Protein AF-A0A7C3TZG2-F1 (afdb_monomer_lite)

Sequence (202 aa):
MSDQDREILMDALKFHGHRCWASVAGVRIGLAGLRELGVKRSGGTQLFSIVEIGEDHGGMCFADGIQYATGCTFGKGNIIKKPLGKLASTLIEKASNRSIRISYKPTLQKQIADSAFMRKRGLGIMPDEIPLEEQMELVDLVWNAPESEIMTIGEIFTYSGEWFPEIMGFVPCAICGELTAKAYLRVLGDKHVCIPCSGYER

Radius of gyration: 20.08 Å; chains: 1; bounding box: 47×35×60 Å

Foldseek 3Di:
DDPVLVVLLVVLCVVLLFFALLLLLLLLQLQVFCVVVVHAADPAQQKAKEAAAAPPDPNPSSVSSNCSNRVQDVVRVRYDYRHNNFSKMWMARPVQQWIKIKGWDCLCVVVNCPAPQNVVVVVVDDRNNPDRVSSVVSSCVNNVDDPVRTMDIGDIDGDPDDDDDDQDDWDQAPPPRDTGGPVQWDDDPPTTHGCVVNVHDD

pLDDT: mean 96.72, std 2.79, range [79.38, 98.88]

Secondary structure (DSSP, 8-state):
--HHHHHHHHHHHHHHSS--HHHHHHHHHHHHHHHHHT-PPPSSSSEEEEE---SSSTTTTHHHHHHHHH---TTTT-EEE--S--SEEEEEETTT-EEEEEEE-GGGHHHHHTSHHHHHHHTT--TTTS-HHHHHHHHHHHHHS-HHHHEEEPPPEE-----PPP---EEE-TTT--EEEGGGEEEETTEEEEHHHHT---

Structure (mmCIF, N/CA/C/O backbone):
data_AF-A0A7C3TZG2-F1
#
_entry.id   AF-A0A7C3TZG2-F1
#
loop_
_atom_site.group_PDB
_atom_site.id
_atom_site.type_symbol
_atom_site.label_atom_id
_atom_site.label_alt_id
_atom_site.label_comp_id
_atom_site.label_asym_id
_atom_site.label_entity_id
_atom_site.label_seq_id
_atom_site.pdbx_PDB_ins_code
_atom_site.Cartn_x
_atom_site.Cartn_y
_atom_site.Cartn_z
_atom_site.occupancy
_atom_site.B_iso_or_equiv
_atom_site.auth_seq_id
_atom_site.auth_comp_id
_atom_site.auth_asym_id
_atom_site.auth_atom_id
_atom_site.pdbx_PDB_model_num
ATOM 1 N N . MET A 1 1 ? -10.618 -9.621 15.642 1.00 83.50 1 MET A N 1
ATOM 2 C CA . MET A 1 1 ? -9.224 -9.855 15.216 1.00 83.50 1 MET A CA 1
ATOM 3 C C . MET A 1 1 ? -8.694 -11.010 16.040 1.00 83.50 1 MET A C 1
ATOM 5 O O . MET A 1 1 ? -9.053 -11.101 17.208 1.00 83.50 1 MET A O 1
ATOM 9 N N . SER A 1 2 ? -7.937 -11.900 15.416 1.00 88.06 2 SER A N 1
ATOM 10 C CA . SER A 1 2 ? -7.281 -13.046 16.053 1.00 88.06 2 SER A CA 1
ATOM 11 C C . SER A 1 2 ? -5.882 -12.678 16.568 1.00 88.06 2 SER A C 1
ATOM 13 O O . SER A 1 2 ? -5.353 -11.621 16.216 1.00 88.06 2 SER A O 1
ATOM 15 N N . ASP A 1 3 ? -5.257 -13.562 17.351 1.00 91.06 3 ASP A N 1
ATOM 16 C CA . ASP A 1 3 ? -3.847 -13.409 17.749 1.00 91.06 3 ASP A CA 1
ATOM 17 C C . ASP A 1 3 ? -2.921 -13.369 16.525 1.00 91.06 3 ASP A C 1
ATOM 19 O O . ASP A 1 3 ? -2.016 -12.539 16.452 1.00 91.06 3 ASP A O 1
ATOM 23 N N . GLN A 1 4 ? -3.229 -14.172 15.503 1.00 93.94 4 GLN A N 1
ATOM 24 C CA . GLN A 1 4 ? -2.516 -14.167 14.226 1.00 93.94 4 GLN A CA 1
ATOM 25 C C . GLN A 1 4 ? -2.608 -12.808 13.511 1.00 93.94 4 GLN A C 1
ATOM 27 O O . GLN A 1 4 ? -1.621 -12.332 12.950 1.00 93.94 4 GLN A O 1
ATOM 32 N N . ASP A 1 5 ? -3.767 -12.142 13.548 1.00 96.75 5 ASP A N 1
ATOM 33 C CA . ASP A 1 5 ? -3.902 -10.797 12.974 1.00 96.75 5 ASP A CA 1
ATOM 34 C C . ASP A 1 5 ? -3.009 -9.789 13.715 1.00 96.75 5 ASP A C 1
ATOM 36 O O . ASP A 1 5 ? -2.455 -8.874 13.098 1.00 96.75 5 ASP A O 1
ATOM 40 N N . ARG A 1 6 ? -2.843 -9.952 15.037 1.00 96.81 6 ARG A N 1
ATOM 41 C CA . ARG A 1 6 ? -1.978 -9.075 15.836 1.00 96.81 6 ARG A CA 1
ATOM 42 C C . ARG A 1 6 ? -0.500 -9.316 15.536 1.00 96.81 6 ARG A C 1
ATOM 44 O O . ARG A 1 6 ? 0.249 -8.346 15.479 1.00 96.81 6 ARG A O 1
ATOM 51 N N . GLU A 1 7 ? -0.080 -10.549 15.265 1.00 97.81 7 GLU A N 1
ATOM 52 C CA . GLU A 1 7 ? 1.277 -10.829 14.770 1.00 97.81 7 GLU A CA 1
ATOM 53 C C . GLU A 1 7 ? 1.543 -10.132 13.428 1.00 97.81 7 GLU A C 1
ATOM 55 O O . GLU A 1 7 ? 2.540 -9.422 13.294 1.00 97.81 7 GLU A O 1
ATOM 60 N N . ILE A 1 8 ? 0.602 -10.228 12.476 1.00 98.25 8 ILE A N 1
ATOM 61 C CA . ILE A 1 8 ? 0.691 -9.525 11.183 1.00 98.25 8 ILE A CA 1
ATOM 62 C C . ILE A 1 8 ? 0.848 -8.017 11.393 1.00 98.25 8 ILE A C 1
ATOM 64 O O . ILE A 1 8 ? 1.660 -7.383 10.716 1.00 98.25 8 ILE A O 1
ATOM 68 N N . LEU A 1 9 ? 0.090 -7.430 12.325 1.00 98.50 9 LEU A N 1
ATOM 69 C CA . LEU A 1 9 ? 0.247 -6.022 12.675 1.00 98.50 9 LEU A CA 1
ATOM 70 C C . LEU A 1 9 ? 1.663 -5.731 13.180 1.00 98.50 9 LEU A C 1
ATOM 72 O O . LEU A 1 9 ? 2.300 -4.795 12.696 1.00 98.50 9 LEU A O 1
ATOM 76 N N . MET A 1 10 ? 2.154 -6.493 14.155 1.00 98.31 10 MET A N 1
ATOM 77 C CA . MET A 1 10 ? 3.458 -6.224 14.763 1.00 98.31 10 MET A CA 1
ATOM 78 C C . MET A 1 10 ? 4.597 -6.349 13.750 1.00 98.31 10 MET A C 1
ATOM 80 O O . MET A 1 10 ? 5.505 -5.513 13.751 1.00 98.31 10 MET A O 1
ATOM 84 N N . ASP A 1 11 ? 4.520 -7.313 12.835 1.00 98.50 11 ASP A N 1
ATOM 85 C CA . ASP A 1 11 ? 5.494 -7.437 11.758 1.00 98.50 11 ASP A CA 1
ATOM 86 C C . ASP A 1 11 ? 5.374 -6.314 10.720 1.00 98.50 11 ASP A C 1
ATOM 88 O O . ASP A 1 11 ? 6.397 -5.817 10.242 1.00 98.50 11 ASP A O 1
ATOM 92 N N . ALA A 1 12 ? 4.159 -5.847 10.411 1.00 98.62 12 ALA A N 1
ATOM 93 C CA . ALA A 1 12 ? 3.957 -4.678 9.554 1.00 98.62 12 ALA A CA 1
ATOM 94 C C . ALA A 1 12 ? 4.591 -3.417 10.161 1.00 98.62 12 ALA A C 1
ATOM 96 O O . ALA A 1 12 ? 5.270 -2.663 9.466 1.00 98.62 12 ALA A O 1
ATOM 97 N N . LEU A 1 13 ? 4.421 -3.203 11.469 1.00 98.25 13 LEU A N 1
ATOM 98 C CA . LEU A 1 13 ? 5.026 -2.076 12.186 1.00 98.25 13 LEU A CA 1
ATOM 99 C C . LEU A 1 13 ? 6.552 -2.214 12.298 1.00 98.25 13 LEU A C 1
ATOM 101 O O . LEU A 1 13 ? 7.274 -1.217 12.251 1.00 98.25 13 LEU A O 1
ATOM 105 N N . LYS A 1 14 ? 7.068 -3.444 12.410 1.00 98.19 14 LYS A N 1
ATOM 106 C CA . LYS A 1 14 ? 8.509 -3.719 12.341 1.00 98.19 14 LYS A CA 1
ATOM 107 C C . LYS A 1 14 ? 9.075 -3.401 10.956 1.00 98.19 14 LYS A C 1
ATOM 109 O O . LYS A 1 14 ? 10.106 -2.743 10.885 1.00 98.19 14 LYS A O 1
ATOM 114 N N . PHE A 1 15 ? 8.403 -3.831 9.887 1.00 98.06 15 PHE A N 1
ATOM 115 C CA . PHE A 1 15 ? 8.766 -3.511 8.502 1.00 98.06 15 PHE A CA 1
ATOM 116 C C . PHE A 1 15 ? 8.773 -1.998 8.253 1.00 98.06 15 PHE A C 1
ATOM 118 O O . PHE A 1 15 ? 9.696 -1.481 7.636 1.00 98.06 15 PHE A O 1
ATOM 125 N N . HIS A 1 16 ? 7.767 -1.296 8.773 1.00 97.81 16 HIS A N 1
ATOM 126 C CA . HIS A 1 16 ? 7.605 0.143 8.592 1.00 97.81 16 HIS A CA 1
ATOM 127 C C . HIS A 1 16 ? 8.649 0.990 9.348 1.00 97.81 16 HIS A C 1
ATOM 129 O O . HIS A 1 16 ? 8.948 2.111 8.949 1.00 97.81 16 HIS A O 1
ATOM 135 N N . GLY A 1 17 ? 9.207 0.470 10.447 1.00 97.25 17 GLY A N 1
ATOM 136 C CA . GLY A 1 17 ? 10.277 1.120 11.215 1.00 97.25 17 GLY A CA 1
ATOM 137 C C . GLY A 1 17 ? 9.817 1.893 12.455 1.00 97.25 17 GLY A C 1
ATOM 138 O O . GLY A 1 17 ? 10.626 2.153 13.337 1.00 97.25 17 GLY A O 1
ATOM 139 N N . HIS A 1 18 ? 8.523 2.181 12.602 1.00 96.50 18 HIS A N 1
ATOM 140 C CA . HIS A 1 18 ? 7.943 2.754 13.823 1.00 96.50 18 HIS A CA 1
ATOM 141 C C . HIS A 1 18 ? 6.479 2.322 13.993 1.00 96.50 18 HIS A C 1
ATOM 143 O O . HIS A 1 18 ? 5.894 1.673 13.124 1.00 96.50 18 HIS A O 1
ATOM 149 N N . ARG A 1 19 ? 5.878 2.647 15.139 1.00 97.31 19 ARG A N 1
ATOM 150 C CA . ARG A 1 19 ? 4.498 2.299 15.478 1.00 97.31 19 ARG A CA 1
ATOM 151 C C . ARG A 1 19 ? 3.625 3.535 15.289 1.00 97.31 19 ARG A C 1
ATOM 153 O O . ARG A 1 19 ? 3.741 4.513 16.015 1.00 97.31 19 ARG A O 1
ATOM 160 N N . CYS A 1 20 ? 2.773 3.525 14.269 1.00 95.00 20 CYS A N 1
ATOM 161 C CA . CYS A 1 20 ? 1.841 4.620 14.024 1.00 95.00 20 CYS A CA 1
ATOM 162 C C . CYS A 1 20 ? 0.454 4.108 13.656 1.00 95.00 20 CYS A C 1
ATOM 164 O O . CYS A 1 20 ? 0.272 3.034 13.080 1.00 95.00 20 CYS A O 1
ATOM 166 N N . TRP A 1 21 ? -0.537 4.938 13.955 1.00 97.31 21 TRP A N 1
ATOM 167 C CA . TRP A 1 21 ? -1.948 4.646 13.737 1.00 97.31 21 TRP A CA 1
ATOM 168 C C . TRP A 1 21 ? -2.315 4.432 12.267 1.00 97.31 21 TRP A C 1
ATOM 170 O O . TRP A 1 21 ? -3.188 3.623 11.960 1.00 97.31 21 TRP A O 1
ATOM 180 N N . ALA A 1 22 ? -1.651 5.141 11.350 1.00 97.81 22 ALA A N 1
ATOM 181 C CA . ALA A 1 22 ? -1.955 5.059 9.928 1.00 97.81 22 ALA A CA 1
ATOM 182 C C . ALA A 1 22 ? -1.577 3.680 9.365 1.00 97.81 22 ALA A C 1
ATOM 184 O O . ALA A 1 22 ? -2.388 3.079 8.661 1.00 97.81 22 ALA A O 1
ATOM 185 N N . SER A 1 23 ? -0.418 3.125 9.744 1.00 98.31 23 SER A N 1
ATOM 186 C CA . SER A 1 23 ? -0.041 1.749 9.383 1.00 98.31 23 SER A CA 1
ATOM 187 C C . SER A 1 23 ? -1.018 0.725 9.958 1.00 98.31 23 SER A C 1
ATOM 189 O O . SER A 1 23 ? -1.415 -0.198 9.251 1.00 98.31 23 SER A O 1
ATOM 191 N N . VAL A 1 24 ? -1.478 0.917 11.201 1.00 98.50 24 VAL A N 1
ATOM 192 C CA . VAL A 1 24 ? -2.493 0.050 11.832 1.00 98.50 24 VAL A CA 1
ATOM 193 C C . VAL A 1 24 ? -3.794 0.073 11.031 1.00 98.50 24 VAL A C 1
ATOM 195 O O . VAL A 1 24 ? -4.337 -0.982 10.706 1.00 98.50 24 VAL A O 1
ATOM 198 N N . ALA A 1 25 ? -4.274 1.262 10.653 1.00 98.50 25 ALA A N 1
ATOM 199 C CA . ALA A 1 25 ? -5.455 1.410 9.807 1.00 98.50 25 ALA A CA 1
ATOM 200 C C . ALA A 1 25 ? -5.275 0.699 8.454 1.00 98.50 25 ALA A C 1
ATOM 202 O O . ALA A 1 25 ? -6.191 0.016 7.995 1.00 98.50 25 ALA A O 1
ATOM 203 N N . GLY A 1 26 ? -4.085 0.800 7.853 1.00 98.69 26 GLY A N 1
ATOM 204 C CA . GLY A 1 26 ? -3.726 0.087 6.627 1.00 98.69 26 GLY A CA 1
ATOM 205 C C . GLY A 1 26 ? -3.797 -1.430 6.782 1.00 98.69 26 GLY A C 1
ATOM 206 O O . GLY A 1 26 ? -4.437 -2.097 5.973 1.00 98.69 26 GLY A O 1
ATOM 207 N N . VAL A 1 27 ? -3.210 -1.983 7.850 1.00 98.81 27 VAL A N 1
ATOM 208 C CA . VAL A 1 27 ? -3.269 -3.427 8.138 1.00 98.81 27 VAL A CA 1
ATOM 209 C C . VAL A 1 27 ? -4.713 -3.881 8.309 1.00 98.81 27 VAL A C 1
ATOM 211 O O . VAL A 1 27 ? -5.136 -4.831 7.654 1.00 98.81 27 VAL A O 1
ATOM 214 N N . ARG A 1 28 ? -5.497 -3.178 9.136 1.00 98.62 28 ARG A N 1
ATOM 215 C CA . ARG A 1 28 ? -6.900 -3.531 9.390 1.00 98.62 28 ARG A CA 1
ATOM 216 C C . ARG A 1 28 ? -7.734 -3.527 8.113 1.00 98.62 28 ARG A C 1
ATOM 218 O O . ARG A 1 28 ? -8.485 -4.469 7.879 1.00 98.62 28 ARG A O 1
ATOM 225 N N . ILE A 1 29 ? -7.573 -2.505 7.271 1.00 98.75 29 ILE A N 1
ATOM 226 C CA . ILE A 1 29 ? -8.276 -2.420 5.986 1.00 98.75 29 ILE A CA 1
ATOM 227 C C . ILE A 1 29 ? -7.816 -3.519 5.020 1.00 98.75 29 ILE A C 1
ATOM 229 O O . ILE A 1 29 ? -8.647 -4.114 4.336 1.00 98.75 29 ILE A O 1
ATOM 233 N N . GLY A 1 30 ? -6.519 -3.828 4.980 1.00 98.75 30 GLY A N 1
ATOM 234 C CA . GLY A 1 30 ? -5.987 -4.909 4.154 1.00 98.75 30 GLY A CA 1
ATOM 235 C C . GLY A 1 30 ? -6.543 -6.278 4.551 1.00 98.75 30 GLY A C 1
ATOM 236 O O . GLY A 1 30 ? -7.008 -7.022 3.689 1.00 98.75 30 GLY A O 1
ATOM 237 N N . LEU A 1 31 ? -6.551 -6.586 5.851 1.00 98.75 31 LEU A N 1
ATOM 238 C CA . LEU A 1 31 ? -7.111 -7.829 6.391 1.00 98.75 31 LEU A CA 1
ATOM 239 C C . LEU A 1 31 ? -8.619 -7.937 6.134 1.00 98.75 31 LEU A C 1
ATOM 241 O O . LEU A 1 31 ? -9.085 -8.990 5.700 1.00 98.75 31 LEU A O 1
ATOM 245 N N . ALA A 1 32 ? -9.368 -6.848 6.336 1.00 98.69 32 ALA A N 1
ATOM 246 C CA . ALA A 1 32 ? -10.789 -6.804 6.007 1.00 98.69 32 ALA A CA 1
ATOM 247 C C . ALA A 1 32 ? -11.015 -7.078 4.512 1.00 98.69 32 ALA A C 1
ATOM 249 O O . ALA A 1 32 ? -11.792 -7.958 4.165 1.00 98.69 32 ALA A O 1
ATOM 250 N N . GLY A 1 33 ? -10.268 -6.423 3.618 1.00 98.69 33 GLY A N 1
ATOM 251 C CA . GLY A 1 33 ? -10.394 -6.636 2.172 1.00 98.69 33 GLY A CA 1
ATOM 252 C C . GLY A 1 33 ? -10.145 -8.084 1.740 1.00 98.69 33 GLY A C 1
ATOM 253 O O . GLY A 1 33 ? -10.903 -8.618 0.931 1.00 98.69 33 GLY A O 1
ATOM 254 N N . LEU A 1 34 ? -9.118 -8.736 2.296 1.00 98.75 34 LEU A N 1
ATOM 255 C CA . LEU A 1 34 ? -8.845 -10.156 2.042 1.00 98.75 34 LEU A CA 1
ATOM 256 C C . LEU A 1 34 ? -10.021 -11.040 2.480 1.00 98.75 34 LEU A C 1
ATOM 258 O O . LEU A 1 34 ? -10.471 -11.899 1.719 1.00 98.75 34 LEU A O 1
ATOM 262 N N . ARG A 1 35 ? -10.530 -10.799 3.693 1.00 98.31 35 ARG A N 1
ATOM 263 C CA . ARG A 1 35 ? -11.639 -11.551 4.284 1.00 98.31 35 ARG A CA 1
ATOM 264 C C . ARG A 1 35 ? -12.930 -11.389 3.482 1.00 98.31 35 ARG A C 1
ATOM 266 O O . ARG A 1 35 ? -13.533 -12.397 3.133 1.00 98.31 35 ARG A O 1
ATOM 273 N N . GLU A 1 36 ? -13.321 -10.160 3.151 1.00 98.50 36 GLU A N 1
ATOM 274 C CA . GLU A 1 36 ? -14.564 -9.883 2.416 1.00 98.50 36 GLU A CA 1
ATOM 275 C C . GLU A 1 36 ? -14.537 -10.444 0.984 1.00 98.50 36 GLU A C 1
ATOM 277 O O . GLU A 1 36 ? -15.542 -10.948 0.486 1.00 98.50 36 GLU A O 1
ATOM 282 N N . LEU A 1 37 ? -13.380 -10.419 0.309 1.00 98.25 37 LEU A N 1
ATOM 283 C CA . LEU A 1 37 ? -13.247 -11.045 -1.012 1.00 98.25 37 LEU A CA 1
ATOM 284 C C . LEU A 1 37 ? -13.148 -12.577 -0.948 1.00 98.25 37 LEU A C 1
ATOM 286 O O . LEU A 1 37 ? -13.378 -13.236 -1.970 1.00 98.25 37 LEU A O 1
ATOM 290 N N . GLY A 1 38 ? -12.840 -13.141 0.223 1.00 98.19 38 GLY A N 1
ATOM 291 C CA . GLY A 1 38 ? -12.598 -14.570 0.412 1.00 98.19 38 GLY A CA 1
ATOM 292 C C . GLY A 1 38 ? -11.268 -15.036 -0.188 1.00 98.19 38 GLY A C 1
ATOM 293 O O . GLY A 1 38 ? -11.167 -16.171 -0.650 1.00 98.19 38 GLY A O 1
ATOM 294 N N . VAL A 1 39 ? -10.255 -14.165 -0.217 1.00 98.38 39 VAL A N 1
ATOM 295 C CA . VAL A 1 39 ? -8.942 -14.427 -0.830 1.00 98.38 39 VAL A CA 1
ATOM 296 C C . VAL A 1 39 ? -7.828 -14.421 0.215 1.00 98.38 39 VAL A C 1
ATOM 298 O O . VAL A 1 39 ? -7.951 -13.854 1.298 1.00 98.38 39 VAL A O 1
ATOM 301 N N . LYS A 1 40 ? -6.701 -15.058 -0.108 1.00 97.88 40 LYS A N 1
ATOM 302 C CA . LYS A 1 40 ? -5.513 -15.082 0.758 1.00 97.88 40 LYS A CA 1
ATOM 303 C C . LYS A 1 40 ? -4.541 -13.969 0.383 1.00 97.88 40 LYS A C 1
ATOM 305 O O . LYS A 1 40 ? -4.526 -13.506 -0.756 1.00 97.88 40 LYS A O 1
ATOM 310 N N . ARG A 1 41 ? -3.675 -13.598 1.331 1.00 97.88 41 ARG A N 1
ATOM 311 C CA . ARG A 1 41 ? -2.520 -12.721 1.091 1.00 97.88 41 ARG A CA 1
ATOM 312 C C . ARG A 1 41 ? -1.741 -13.174 -0.154 1.00 97.88 41 ARG A C 1
ATOM 314 O O . ARG A 1 41 ? -1.412 -14.352 -0.290 1.00 97.88 41 ARG A O 1
ATOM 321 N N . SER A 1 42 ? -1.424 -12.235 -1.045 1.00 96.50 42 SER A N 1
ATOM 322 C CA . SER A 1 42 ? -0.808 -12.517 -2.346 1.00 96.50 42 SER A CA 1
ATOM 323 C C . SER A 1 42 ? 0.678 -12.862 -2.218 1.00 96.50 42 SER A C 1
ATOM 325 O O . SER A 1 42 ? 1.486 -12.016 -1.827 1.00 96.50 42 SER A O 1
ATOM 327 N N . GLY A 1 43 ? 1.064 -14.076 -2.622 1.00 95.12 43 GLY A N 1
ATOM 328 C CA . GLY A 1 43 ? 2.472 -14.466 -2.775 1.00 95.12 43 GLY A CA 1
ATOM 329 C C . GLY A 1 43 ? 3.124 -13.824 -4.005 1.00 95.12 43 GLY A C 1
ATOM 330 O O . GLY A 1 43 ? 4.212 -13.265 -3.908 1.00 95.12 43 GLY A O 1
ATOM 331 N N . GLY A 1 44 ? 2.412 -13.805 -5.135 1.00 94.12 44 GLY A N 1
ATOM 332 C CA . GLY A 1 44 ? 2.820 -13.163 -6.387 1.00 94.12 44 GLY A CA 1
ATOM 333 C C . GLY A 1 44 ? 1.999 -11.904 -6.658 1.00 94.12 44 GLY A C 1
ATOM 334 O O . GLY A 1 44 ? 1.797 -11.085 -5.754 1.00 94.12 44 GLY A O 1
ATOM 335 N N . THR A 1 45 ? 1.505 -11.770 -7.888 1.00 95.31 45 THR A N 1
ATOM 336 C CA . THR A 1 45 ? 0.746 -10.610 -8.384 1.00 95.31 45 THR A CA 1
ATOM 337 C C . THR A 1 45 ? -0.754 -10.889 -8.558 1.00 95.31 45 THR A C 1
ATOM 339 O O . THR A 1 45 ? -1.406 -10.171 -9.313 1.00 95.31 45 THR A O 1
ATOM 342 N N . GLN A 1 46 ? -1.303 -11.909 -7.879 1.00 97.12 46 GLN A N 1
ATOM 343 C CA . GLN A 1 46 ? -2.706 -12.346 -8.000 1.00 97.12 46 GLN A CA 1
ATOM 344 C C . GLN A 1 46 ? -3.711 -11.279 -7.553 1.00 97.12 46 GLN A C 1
ATOM 346 O O . GLN A 1 46 ? -4.812 -11.192 -8.094 1.00 97.12 46 GLN A O 1
ATOM 351 N N . LEU A 1 47 ? -3.323 -10.475 -6.564 1.00 98.50 47 LEU A N 1
ATOM 352 C CA . LEU A 1 47 ? -4.094 -9.329 -6.101 1.00 98.50 47 LEU A CA 1
ATOM 353 C C . LEU A 1 47 ? -3.492 -8.031 -6.630 1.00 98.50 47 LEU A C 1
ATOM 355 O O . LEU A 1 47 ? -2.292 -7.971 -6.910 1.00 98.50 47 LEU A O 1
ATOM 359 N N . PHE A 1 48 ? -4.316 -6.997 -6.738 1.00 98.62 48 PHE A N 1
ATOM 360 C CA . PHE A 1 48 ? -3.899 -5.629 -7.016 1.00 98.62 48 PHE A CA 1
ATOM 361 C C . PHE A 1 48 ? -4.553 -4.672 -6.024 1.00 98.62 48 PHE A C 1
ATOM 363 O O . PHE A 1 48 ? -5.719 -4.855 -5.677 1.00 98.62 48 PHE A O 1
ATOM 370 N N . SER A 1 49 ? -3.828 -3.647 -5.580 1.00 98.69 49 SER A N 1
ATOM 371 C CA . SER A 1 49 ? -4.370 -2.648 -4.658 1.00 98.69 49 SER A CA 1
ATOM 372 C C . SER A 1 49 ? -4.237 -1.226 -5.200 1.00 98.69 49 SER A C 1
ATOM 374 O O . SER A 1 49 ? -3.172 -0.819 -5.657 1.00 98.69 49 SER A O 1
ATOM 376 N N . ILE A 1 50 ? -5.321 -0.457 -5.135 1.00 98.75 50 ILE A N 1
ATOM 377 C CA . ILE A 1 50 ? -5.343 0.978 -5.431 1.00 98.75 50 ILE A CA 1
ATOM 378 C C . ILE A 1 50 ? -5.497 1.712 -4.105 1.00 98.75 50 ILE A C 1
ATOM 380 O O . ILE A 1 50 ? -6.578 1.693 -3.516 1.00 98.75 50 ILE A O 1
ATOM 384 N N . VAL A 1 51 ? -4.438 2.370 -3.643 1.00 98.75 51 VAL A N 1
ATOM 385 C CA . VAL A 1 51 ? -4.429 3.097 -2.369 1.00 98.75 51 VAL A CA 1
ATOM 386 C C . VAL A 1 51 ? -4.626 4.586 -2.622 1.00 98.75 51 VAL A C 1
ATOM 388 O O . VAL A 1 51 ? -3.889 5.186 -3.397 1.00 98.75 51 VAL A O 1
ATOM 391 N N . GLU A 1 52 ? -5.611 5.196 -1.965 1.00 98.62 52 GLU A N 1
ATOM 392 C CA . GLU A 1 52 ? -6.077 6.562 -2.252 1.00 98.62 52 GLU A CA 1
ATOM 393 C C . GLU A 1 52 ? -5.333 7.679 -1.488 1.00 98.62 52 GLU A C 1
ATOM 395 O O . GLU A 1 52 ? -5.783 8.832 -1.471 1.00 98.62 52 GLU A O 1
ATOM 400 N N . ILE A 1 53 ? -4.206 7.360 -0.843 1.00 97.88 53 ILE A N 1
ATOM 401 C CA . ILE A 1 53 ? -3.375 8.352 -0.145 1.00 97.88 53 ILE A CA 1
ATOM 402 C C . ILE A 1 53 ? -2.792 9.370 -1.127 1.00 97.88 53 ILE A C 1
ATOM 404 O O . ILE A 1 53 ? -2.607 9.074 -2.305 1.00 97.88 53 ILE A O 1
ATOM 408 N N . GLY A 1 54 ? -2.515 10.572 -0.633 1.00 94.69 54 GLY A N 1
ATOM 409 C CA . GLY A 1 54 ? -1.920 11.668 -1.390 1.00 94.69 54 GLY A CA 1
ATOM 410 C C . GLY A 1 54 ? -0.396 11.702 -1.295 1.00 94.69 54 GLY A C 1
ATOM 411 O O . GLY A 1 54 ? 0.279 10.674 -1.241 1.00 94.69 54 GLY A O 1
ATOM 412 N N . GLU A 1 55 ? 0.125 12.922 -1.281 1.00 94.44 55 GLU A N 1
ATOM 413 C CA . GLU A 1 55 ? 1.543 13.250 -1.142 1.00 94.44 55 GLU A CA 1
ATOM 414 C C . GLU A 1 55 ? 1.716 14.176 0.061 1.00 94.44 55 GLU A C 1
ATOM 416 O O . GLU A 1 55 ? 0.770 14.864 0.449 1.00 94.44 55 GLU A O 1
ATOM 421 N N . ASP A 1 56 ? 2.888 14.123 0.693 1.00 91.19 56 ASP A N 1
ATOM 422 C CA . ASP A 1 56 ? 3.328 15.058 1.736 1.00 91.19 56 ASP A CA 1
ATOM 423 C C . ASP A 1 56 ? 2.372 15.245 2.932 1.00 91.19 56 ASP A C 1
ATOM 425 O O . ASP A 1 56 ? 2.376 16.278 3.600 1.00 91.19 56 ASP A O 1
ATOM 429 N N . HIS A 1 57 ? 1.568 14.226 3.259 1.00 90.56 57 HIS A N 1
ATOM 430 C CA . HIS A 1 57 ? 0.671 14.244 4.418 1.00 90.56 57 HIS A CA 1
ATOM 431 C C . HIS A 1 57 ? 1.023 13.163 5.450 1.00 90.56 57 HIS A C 1
ATOM 433 O O . HIS A 1 57 ? 1.502 12.077 5.125 1.00 90.56 57 HIS A O 1
ATOM 439 N N . GLY A 1 58 ? 0.704 13.413 6.724 1.00 86.31 58 GLY A N 1
ATOM 440 C CA . GLY A 1 58 ? 1.046 12.527 7.851 1.00 86.31 58 GLY A CA 1
ATOM 441 C C . GLY A 1 58 ? 0.344 11.159 7.885 1.00 86.31 58 GLY A C 1
ATOM 442 O O . GLY A 1 58 ? 0.454 10.450 8.878 1.00 86.31 58 GLY A O 1
ATOM 443 N N . GLY A 1 59 ? -0.394 10.792 6.833 1.00 92.50 59 GLY A N 1
ATOM 444 C CA . GLY A 1 59 ? -1.132 9.529 6.723 1.00 92.50 59 GLY A CA 1
ATOM 445 C C . GLY A 1 59 ? -0.547 8.544 5.709 1.00 92.50 59 GLY A C 1
ATOM 446 O O . GLY A 1 59 ? -1.147 7.497 5.487 1.00 92.50 59 GLY A O 1
ATOM 447 N N . MET A 1 60 ? 0.588 8.858 5.074 1.00 95.56 60 MET A N 1
ATOM 448 C CA . MET A 1 60 ? 1.152 8.024 4.001 1.00 95.56 60 MET A CA 1
ATOM 449 C C . MET A 1 60 ? 1.555 6.615 4.463 1.00 95.56 60 MET A C 1
ATOM 451 O O . MET A 1 60 ? 1.473 5.674 3.675 1.00 95.56 60 MET A O 1
ATOM 455 N N . CYS A 1 61 ? 1.876 6.436 5.751 1.00 97.75 61 CYS A N 1
ATOM 456 C CA . CYS A 1 61 ? 2.201 5.137 6.354 1.00 97.75 61 CYS A CA 1
ATOM 457 C C . CYS A 1 61 ? 1.088 4.084 6.180 1.00 97.75 61 CYS A C 1
ATOM 459 O O . CYS A 1 61 ? 1.338 2.882 6.215 1.00 97.75 61 CYS A O 1
ATOM 461 N N . PHE A 1 62 ? -0.145 4.532 5.921 1.00 98.62 62 PHE A N 1
ATOM 462 C CA . PHE A 1 62 ? -1.281 3.678 5.589 1.00 98.62 62 PHE A CA 1
ATOM 463 C C . PHE A 1 62 ? -0.994 2.680 4.461 1.00 98.62 62 PHE A C 1
ATOM 465 O O . PHE A 1 62 ? -1.405 1.522 4.551 1.00 98.62 62 PHE A O 1
ATOM 472 N N . ALA A 1 63 ? -0.268 3.099 3.418 1.00 98.56 63 ALA A N 1
ATOM 473 C CA . ALA A 1 63 ? 0.052 2.212 2.305 1.00 98.56 63 ALA A CA 1
ATOM 474 C C . ALA A 1 63 ? 0.921 1.026 2.743 1.00 98.56 63 ALA A C 1
ATOM 476 O O . ALA A 1 63 ? 0.687 -0.080 2.269 1.00 98.56 63 ALA A O 1
ATOM 477 N N . ASP A 1 64 ? 1.852 1.200 3.683 1.00 98.56 64 ASP A N 1
ATOM 478 C CA . ASP A 1 64 ? 2.715 0.105 4.146 1.00 98.56 64 ASP A CA 1
ATOM 479 C C . ASP A 1 64 ? 1.931 -0.970 4.896 1.00 98.56 64 ASP A C 1
ATOM 481 O O . ASP A 1 64 ? 2.167 -2.161 4.689 1.00 98.56 64 ASP A O 1
ATOM 485 N N . GLY A 1 65 ? 0.929 -0.570 5.684 1.00 98.69 65 GLY A N 1
ATOM 486 C CA . GLY A 1 65 ? -0.002 -1.513 6.302 1.00 98.69 65 GLY A CA 1
ATOM 487 C C . GLY A 1 65 ? -0.784 -2.327 5.265 1.00 98.69 65 GLY A C 1
ATOM 488 O O . GLY A 1 65 ? -0.881 -3.551 5.381 1.00 98.69 65 GLY A O 1
ATOM 489 N N . ILE A 1 66 ? -1.275 -1.670 4.205 1.00 98.81 66 ILE A N 1
ATOM 490 C CA . ILE A 1 66 ? -1.945 -2.342 3.079 1.00 98.81 66 ILE A CA 1
ATOM 491 C C . ILE A 1 66 ? -0.988 -3.305 2.374 1.00 98.81 66 ILE A C 1
ATOM 493 O O . ILE A 1 66 ? -1.356 -4.458 2.125 1.00 98.81 66 ILE A O 1
ATOM 497 N N . GLN A 1 67 ? 0.234 -2.858 2.068 1.00 98.75 67 GLN A N 1
ATOM 498 C CA . GLN A 1 67 ? 1.253 -3.665 1.397 1.00 98.75 67 GLN A CA 1
ATOM 499 C C . GLN A 1 67 ? 1.559 -4.932 2.191 1.00 98.75 67 GLN A C 1
ATOM 501 O O . GLN A 1 67 ? 1.536 -6.038 1.642 1.00 98.75 67 GLN A O 1
ATOM 506 N N . TYR A 1 68 ? 1.807 -4.772 3.492 1.00 98.62 68 TYR A N 1
ATOM 507 C CA . TYR A 1 68 ? 2.186 -5.875 4.358 1.00 98.62 68 TYR A CA 1
ATOM 508 C C . TYR A 1 68 ? 1.057 -6.903 4.485 1.00 98.62 68 TYR A C 1
ATOM 510 O O . TYR A 1 68 ? 1.284 -8.091 4.229 1.00 98.62 68 TYR A O 1
ATOM 518 N N . ALA A 1 69 ? -0.160 -6.446 4.801 1.00 98.62 69 ALA A N 1
ATOM 519 C CA . ALA A 1 69 ? -1.314 -7.313 5.029 1.00 98.62 69 ALA A CA 1
ATOM 520 C C . ALA A 1 69 ? -1.753 -8.053 3.757 1.00 98.62 69 ALA A C 1
ATOM 522 O O . ALA A 1 69 ? -1.955 -9.265 3.776 1.00 98.62 69 ALA A O 1
ATOM 523 N N . THR A 1 70 ? -1.866 -7.346 2.630 1.00 98.75 70 THR A N 1
ATOM 524 C CA . THR A 1 70 ? -2.432 -7.915 1.392 1.00 98.75 70 THR A CA 1
ATOM 525 C C . THR A 1 70 ? -1.401 -8.632 0.524 1.00 98.75 70 THR A C 1
ATOM 527 O O . THR A 1 70 ? -1.760 -9.472 -0.303 1.00 98.75 70 THR A O 1
ATOM 530 N N . GLY A 1 71 ? -0.115 -8.308 0.682 1.00 98.50 71 GLY A N 1
ATOM 531 C CA . GLY A 1 71 ? 0.927 -8.717 -0.255 1.00 98.50 71 GLY A CA 1
ATOM 532 C C . GLY A 1 71 ? 0.850 -7.980 -1.598 1.00 98.50 71 GLY A C 1
ATOM 533 O O . GLY A 1 71 ? 1.493 -8.412 -2.551 1.00 98.50 71 GLY A O 1
ATOM 534 N N . CYS A 1 72 ? 0.075 -6.901 -1.713 1.00 98.69 72 CYS A N 1
ATOM 535 C CA . CYS A 1 72 ? 0.135 -5.985 -2.851 1.00 98.69 72 CYS A CA 1
ATOM 536 C C . CYS A 1 72 ? 1.278 -4.999 -2.626 1.00 98.69 72 CYS A C 1
ATOM 538 O O . CYS A 1 72 ? 1.101 -4.061 -1.863 1.00 98.69 72 CYS A O 1
ATOM 540 N N . THR A 1 73 ? 2.449 -5.215 -3.224 1.00 98.38 73 THR A N 1
ATOM 541 C CA . THR A 1 73 ? 3.665 -4.450 -2.903 1.00 98.38 73 THR A CA 1
ATOM 542 C C . THR A 1 73 ? 4.206 -3.688 -4.102 1.00 98.38 73 THR A C 1
ATOM 544 O O . THR A 1 73 ? 4.013 -4.084 -5.255 1.00 98.38 73 THR A O 1
ATOM 547 N N . PHE A 1 74 ? 4.925 -2.600 -3.822 1.00 97.38 74 PHE A N 1
ATOM 548 C CA . PHE A 1 74 ? 5.539 -1.757 -4.845 1.00 97.38 74 PHE A CA 1
ATOM 549 C C . PHE A 1 74 ? 6.489 -2.556 -5.744 1.00 97.38 74 PHE A C 1
ATOM 551 O O . PHE A 1 74 ? 6.362 -2.519 -6.963 1.00 97.38 74 PHE A O 1
ATOM 558 N N . GLY A 1 75 ? 7.381 -3.360 -5.153 1.00 96.25 75 GLY A N 1
ATOM 559 C CA . GLY A 1 75 ? 8.358 -4.153 -5.908 1.00 96.25 75 GLY A CA 1
ATOM 560 C C . GLY A 1 75 ? 7.736 -5.220 -6.816 1.00 96.25 75 GLY A C 1
ATOM 561 O O . GLY A 1 75 ? 8.280 -5.509 -7.874 1.00 96.25 75 GLY A O 1
ATOM 562 N N . LYS A 1 76 ? 6.570 -5.769 -6.448 1.00 96.12 76 LYS A N 1
ATOM 563 C CA . LYS A 1 76 ? 5.813 -6.700 -7.304 1.00 96.12 76 LYS A CA 1
ATOM 564 C C . LYS A 1 76 ? 4.957 -5.985 -8.354 1.00 96.12 76 LYS A C 1
ATOM 566 O O . LYS A 1 76 ? 4.290 -6.645 -9.148 1.00 96.12 76 LYS A O 1
ATOM 571 N N . GLY A 1 77 ? 4.921 -4.652 -8.332 1.00 95.88 77 GLY A N 1
ATOM 572 C CA . GLY A 1 77 ? 4.131 -3.839 -9.253 1.00 95.88 77 GLY A CA 1
ATOM 573 C C . GLY A 1 77 ? 2.623 -4.056 -9.130 1.00 95.88 77 GLY A C 1
ATOM 574 O O . GLY A 1 77 ? 1.885 -3.766 -10.068 1.00 95.88 77 GLY A O 1
ATOM 575 N N . ASN A 1 78 ? 2.145 -4.602 -8.007 1.00 97.44 78 ASN A N 1
ATOM 576 C CA . ASN A 1 78 ? 0.732 -4.917 -7.805 1.00 97.44 78 ASN A CA 1
ATOM 577 C C . ASN A 1 78 ? 0.049 -4.017 -6.766 1.00 97.44 78 ASN A C 1
ATOM 579 O O . ASN A 1 78 ? -0.942 -4.400 -6.152 1.00 97.44 78 ASN A O 1
ATOM 583 N N . ILE A 1 79 ? 0.563 -2.802 -6.605 1.00 98.38 79 ILE A N 1
ATOM 584 C CA . ILE A 1 79 ? -0.061 -1.708 -5.868 1.00 98.38 79 ILE A CA 1
ATOM 585 C C . ILE A 1 79 ? 0.166 -0.407 -6.633 1.00 98.38 79 ILE A C 1
ATOM 587 O O . ILE A 1 79 ? 1.237 -0.203 -7.203 1.00 98.38 79 ILE A O 1
ATOM 591 N N . ILE A 1 80 ? -0.821 0.483 -6.624 1.00 97.50 80 ILE A N 1
ATOM 592 C CA . ILE A 1 80 ? -0.668 1.850 -7.120 1.00 97.50 80 ILE A CA 1
ATOM 593 C C . ILE A 1 80 ? -1.178 2.856 -6.101 1.00 97.50 80 ILE A C 1
ATOM 595 O O . ILE A 1 80 ? -2.119 2.596 -5.347 1.00 97.50 80 ILE A O 1
ATOM 599 N N . LYS A 1 81 ? -0.563 4.036 -6.126 1.00 97.56 81 LYS A N 1
ATOM 600 C CA . LYS A 1 81 ? -1.022 5.214 -5.399 1.00 97.56 81 LYS A CA 1
ATOM 601 C C . LYS A 1 81 ? -1.958 6.020 -6.297 1.00 97.56 81 LYS A C 1
ATOM 603 O O . LYS A 1 81 ? -1.603 6.337 -7.430 1.00 97.56 81 LYS A O 1
ATOM 608 N N . LYS A 1 82 ? -3.132 6.375 -5.785 1.00 97.50 82 LYS A N 1
ATOM 609 C CA . LYS A 1 82 ? -4.081 7.299 -6.408 1.00 97.50 82 LYS A CA 1
ATOM 610 C C . LYS A 1 82 ? -4.184 8.540 -5.514 1.00 97.50 82 LYS A C 1
ATOM 612 O O . LYS A 1 82 ? -4.827 8.444 -4.474 1.00 97.50 82 LYS A O 1
ATOM 617 N N . PRO A 1 83 ? -3.585 9.683 -5.885 1.00 97.00 83 PRO A N 1
ATOM 618 C CA . PRO A 1 83 ? -3.398 10.822 -4.987 1.00 97.00 83 PRO A CA 1
ATOM 619 C C . PRO A 1 83 ? -4.704 11.574 -4.687 1.00 97.00 83 PRO A C 1
ATOM 621 O O . PRO A 1 83 ? -4.961 12.640 -5.233 1.00 97.00 83 PRO A O 1
ATOM 624 N N . LEU A 1 84 ? -5.553 11.013 -3.819 1.00 97.62 84 LEU A N 1
ATOM 625 C CA . LEU A 1 84 ? -6.822 11.616 -3.388 1.00 97.62 84 LEU A CA 1
ATOM 626 C C . LEU A 1 84 ? -6.786 12.108 -1.934 1.00 97.62 84 LEU A C 1
ATOM 628 O O . LEU A 1 84 ? -7.770 12.686 -1.473 1.00 97.62 84 LEU A O 1
ATOM 632 N N . GLY A 1 85 ? -5.697 11.847 -1.202 1.00 96.94 85 GLY A N 1
ATOM 633 C CA . GLY A 1 85 ? -5.551 12.222 0.209 1.00 96.94 85 GLY A CA 1
ATOM 634 C C . GLY A 1 85 ? -6.454 11.432 1.163 1.00 96.94 85 GLY A C 1
ATOM 635 O O . GLY A 1 85 ? -6.694 11.871 2.285 1.00 96.94 85 GLY A O 1
ATOM 636 N N . LYS A 1 86 ? -6.983 10.279 0.734 1.00 97.56 86 LYS A N 1
ATOM 637 C CA . LYS A 1 86 ? -7.929 9.464 1.506 1.00 97.56 86 LYS A CA 1
ATOM 638 C C . LYS A 1 86 ? -7.248 8.219 2.057 1.00 97.56 86 LYS A C 1
ATOM 640 O O . LYS A 1 86 ? -6.534 7.519 1.346 1.00 97.56 86 LYS A O 1
ATOM 645 N N . LEU A 1 87 ? -7.553 7.882 3.307 1.00 98.38 87 LEU A N 1
ATOM 646 C CA . LEU A 1 87 ? -7.192 6.588 3.889 1.00 98.38 87 LEU A CA 1
ATOM 647 C C . LEU A 1 87 ? -8.187 5.524 3.421 1.00 98.38 87 LEU A C 1
ATOM 649 O O . LEU A 1 87 ? -9.092 5.117 4.148 1.00 98.38 87 LEU A O 1
ATOM 653 N N . ALA A 1 88 ? -8.068 5.143 2.155 1.00 98.75 88 ALA A N 1
ATOM 654 C CA . ALA A 1 88 ? -8.910 4.145 1.522 1.00 98.75 88 ALA A CA 1
ATOM 655 C C . ALA A 1 88 ? -8.096 3.279 0.565 1.00 98.75 88 ALA A C 1
ATOM 657 O O . ALA A 1 88 ? -7.084 3.716 0.014 1.00 98.75 88 ALA A O 1
ATOM 658 N N . SER A 1 89 ? -8.560 2.051 0.366 1.00 98.81 89 SER A N 1
ATOM 659 C CA . SER A 1 89 ? -7.944 1.097 -0.544 1.00 98.81 89 SER A CA 1
ATOM 660 C C . SER A 1 89 ? -9.016 0.339 -1.309 1.00 98.81 89 SER A C 1
ATOM 662 O O . SER A 1 89 ? -10.007 -0.095 -0.723 1.00 98.81 89 SER A O 1
ATOM 664 N N . THR A 1 90 ? -8.800 0.155 -2.608 1.00 98.88 90 THR A N 1
ATOM 665 C CA . THR A 1 90 ? -9.552 -0.807 -3.418 1.00 98.88 90 THR A CA 1
ATOM 666 C C . THR A 1 90 ? -8.680 -2.031 -3.637 1.00 98.88 90 THR A C 1
ATOM 668 O O . THR A 1 90 ? -7.638 -1.918 -4.278 1.00 98.88 90 THR A O 1
ATOM 671 N N . LEU A 1 91 ? -9.083 -3.176 -3.092 1.00 98.88 91 LEU A N 1
ATOM 672 C CA . LEU A 1 91 ? -8.425 -4.459 -3.323 1.00 98.88 91 LEU A CA 1
ATOM 673 C C . LEU A 1 91 ? -9.138 -5.191 -4.460 1.00 98.88 91 LEU A C 1
ATOM 675 O O . LEU A 1 91 ? -10.366 -5.207 -4.497 1.00 98.88 91 LEU A O 1
ATOM 679 N N . ILE A 1 92 ? -8.369 -5.783 -5.369 1.00 98.81 92 ILE A N 1
ATOM 680 C CA . ILE A 1 92 ? -8.860 -6.410 -6.597 1.00 98.81 92 ILE A CA 1
ATOM 681 C C . ILE A 1 92 ? -8.244 -7.804 -6.730 1.00 98.81 92 ILE A C 1
ATOM 683 O O . ILE A 1 92 ? -7.021 -7.949 -6.694 1.00 98.81 92 ILE A O 1
ATOM 687 N N . GLU A 1 93 ? -9.073 -8.829 -6.924 1.00 98.50 93 GLU A N 1
ATOM 688 C CA . GLU A 1 93 ? -8.633 -10.158 -7.356 1.00 98.50 93 GLU A CA 1
ATOM 689 C C . GLU A 1 93 ? -8.542 -10.186 -8.886 1.00 98.50 93 GLU A C 1
ATOM 691 O O . GLU A 1 93 ? -9.558 -10.138 -9.576 1.00 98.50 93 GLU A O 1
ATOM 696 N N . LYS A 1 94 ? -7.331 -10.292 -9.444 1.00 97.44 94 LYS A N 1
ATOM 697 C CA . LYS A 1 94 ? -7.127 -10.148 -10.896 1.00 97.44 94 LYS A CA 1
ATOM 698 C C . LYS A 1 94 ? -7.818 -11.223 -11.736 1.00 97.44 94 LYS A C 1
ATOM 700 O O . LYS A 1 94 ? -8.215 -10.948 -12.861 1.00 97.44 94 LYS A O 1
ATOM 705 N N . ALA A 1 95 ? -7.955 -12.440 -11.205 1.00 95.94 95 ALA A N 1
ATOM 706 C CA . ALA A 1 95 ? -8.535 -13.569 -11.934 1.00 95.94 95 ALA A CA 1
ATOM 707 C C . ALA A 1 95 ? -10.033 -13.385 -12.230 1.00 95.94 95 ALA A C 1
ATOM 709 O O . ALA A 1 95 ? -10.512 -13.832 -13.267 1.00 95.94 95 ALA A O 1
ATOM 710 N N . SER A 1 96 ? -10.763 -12.733 -11.321 1.00 97.00 96 SER A N 1
ATOM 711 C CA . SER A 1 96 ? -12.216 -12.544 -11.409 1.00 97.00 96 SER A CA 1
ATOM 712 C C . SER A 1 96 ? -12.627 -11.081 -11.586 1.00 97.00 96 SER A C 1
ATOM 714 O O . SER A 1 96 ? -13.801 -10.795 -11.815 1.00 97.00 96 SER A O 1
ATOM 716 N N . ASN A 1 97 ? -11.685 -10.146 -11.426 1.00 98.31 97 ASN A N 1
ATOM 717 C CA . ASN A 1 97 ? -11.925 -8.710 -11.310 1.00 98.31 97 ASN A CA 1
ATOM 718 C C . ASN A 1 97 ? -12.871 -8.307 -10.161 1.00 98.31 97 ASN A C 1
ATOM 720 O O . ASN A 1 97 ? -13.261 -7.137 -10.060 1.00 98.31 97 ASN A O 1
ATOM 724 N N . ARG A 1 98 ? -13.206 -9.235 -9.251 1.00 98.56 98 ARG A N 1
ATOM 725 C CA . ARG A 1 98 ? -13.942 -8.921 -8.023 1.00 98.56 98 ARG A CA 1
ATOM 726 C C . ARG A 1 98 ? -13.102 -7.994 -7.168 1.00 98.56 98 ARG A C 1
ATOM 728 O O . ARG A 1 98 ? -11.918 -8.232 -6.926 1.00 98.56 98 ARG A O 1
ATOM 735 N N . SER A 1 99 ? -13.739 -6.923 -6.737 1.00 98.75 99 SER A N 1
ATOM 736 C CA . SER A 1 99 ? -13.079 -5.797 -6.108 1.00 98.75 99 SER A CA 1
ATOM 737 C C . SER A 1 99 ? -13.898 -5.300 -4.939 1.00 98.75 99 SER A C 1
ATOM 739 O O . SER A 1 99 ? -15.126 -5.343 -4.969 1.00 98.75 99 SER A O 1
ATOM 741 N N . ILE A 1 100 ? -13.216 -4.801 -3.918 1.00 98.88 100 ILE A N 1
ATOM 742 C CA . ILE A 1 100 ? -13.855 -4.166 -2.773 1.00 98.88 100 ILE A CA 1
ATOM 743 C C . ILE A 1 100 ? -13.093 -2.906 -2.404 1.00 98.88 100 ILE A C 1
ATOM 745 O O . ILE A 1 100 ? -11.862 -2.902 -2.343 1.00 98.88 100 ILE A O 1
ATOM 749 N N . ARG A 1 101 ? -13.831 -1.826 -2.154 1.00 98.75 101 ARG A N 1
ATOM 750 C CA . ARG A 1 101 ? -13.272 -0.577 -1.645 1.00 98.75 101 ARG A CA 1
ATOM 751 C C . ARG A 1 101 ? -13.613 -0.435 -0.172 1.00 98.75 101 ARG A C 1
ATOM 753 O O . ARG A 1 101 ? -14.779 -0.505 0.205 1.00 98.75 101 ARG A O 1
ATOM 760 N N . ILE A 1 102 ? -12.600 -0.173 0.642 1.00 98.81 102 ILE A N 1
ATOM 761 C CA . ILE A 1 102 ? -12.745 0.041 2.082 1.00 98.81 102 ILE A CA 1
ATOM 762 C C . ILE A 1 102 ? -12.054 1.355 2.448 1.00 98.81 102 ILE A C 1
ATOM 764 O O . ILE A 1 102 ? -10.960 1.648 1.960 1.00 98.81 102 ILE A O 1
ATOM 768 N N . SER A 1 103 ? -12.693 2.164 3.293 1.00 98.69 103 SER A N 1
ATOM 769 C CA . SER A 1 103 ? -12.149 3.448 3.757 1.00 98.69 103 SER A CA 1
ATOM 770 C C . SER A 1 103 ? -12.201 3.585 5.270 1.00 98.69 103 SER A C 1
ATOM 772 O O . SER A 1 103 ? -13.179 3.174 5.891 1.00 98.69 103 SER A O 1
ATOM 774 N N . TYR A 1 104 ? -11.187 4.226 5.843 1.00 98.44 104 TYR A N 1
ATOM 775 C CA . TYR A 1 104 ? -11.121 4.548 7.262 1.00 98.44 104 TYR A CA 1
ATOM 776 C C . TYR A 1 104 ? -12.085 5.694 7.605 1.00 98.44 104 TYR A C 1
ATOM 778 O O . TYR A 1 104 ? -12.164 6.689 6.881 1.00 98.44 104 TYR A O 1
ATOM 786 N N . LYS A 1 105 ? -12.835 5.549 8.699 1.00 97.88 105 LYS A N 1
ATOM 787 C CA . LYS A 1 105 ? -13.807 6.537 9.181 1.00 97.88 105 LYS A CA 1
ATOM 788 C C . LYS A 1 105 ? -13.131 7.581 10.081 1.00 97.88 105 LYS A C 1
ATOM 790 O O . LYS A 1 105 ? -12.174 7.262 10.783 1.00 97.88 105 LYS A O 1
ATOM 795 N N . PRO A 1 106 ? -13.663 8.812 10.148 1.00 95.50 106 PRO A N 1
ATOM 796 C CA . PRO A 1 106 ? -13.119 9.867 11.003 1.00 95.50 106 PRO A CA 1
ATOM 797 C C . PRO A 1 106 ? -13.448 9.689 12.499 1.00 95.50 106 PRO A C 1
ATOM 799 O O . PRO A 1 106 ? -13.123 10.563 13.293 1.00 95.50 106 PRO A O 1
ATOM 802 N N . THR A 1 107 ? -14.079 8.585 12.910 1.00 96.56 107 THR A N 1
ATOM 803 C CA . THR A 1 107 ? -14.613 8.373 14.270 1.00 96.56 107 THR A CA 1
ATOM 804 C C . THR A 1 107 ? -13.576 8.598 15.373 1.00 96.56 107 THR A C 1
ATOM 806 O O . THR A 1 107 ? -13.875 9.250 16.367 1.00 96.56 107 THR A O 1
ATOM 809 N N . LEU A 1 108 ? -12.336 8.137 15.172 1.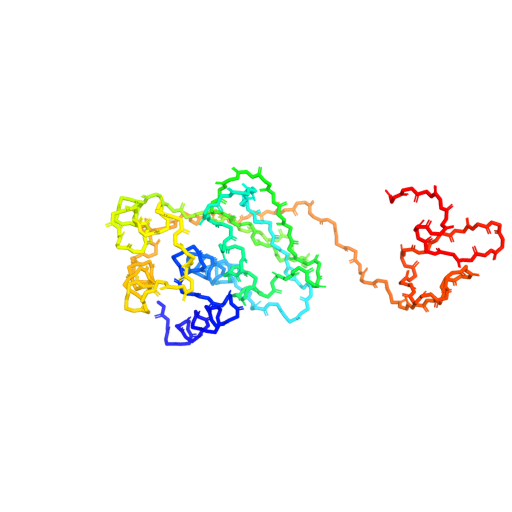00 96.88 108 LEU A N 1
ATOM 810 C CA . LEU A 1 108 ? -11.242 8.310 16.138 1.00 96.88 108 LEU A CA 1
ATOM 811 C C . LEU A 1 108 ? -10.393 9.567 15.890 1.00 96.88 108 LEU A C 1
ATOM 813 O O . LEU A 1 108 ? -9.401 9.775 16.583 1.00 96.88 108 LEU A O 1
ATOM 817 N N . GLN A 1 109 ? -10.733 10.410 14.907 1.00 95.56 109 GLN A N 1
ATOM 818 C CA . GLN A 1 109 ? -9.878 11.520 14.464 1.00 95.56 109 GLN A CA 1
ATOM 819 C C . GLN A 1 109 ? -9.509 12.462 15.612 1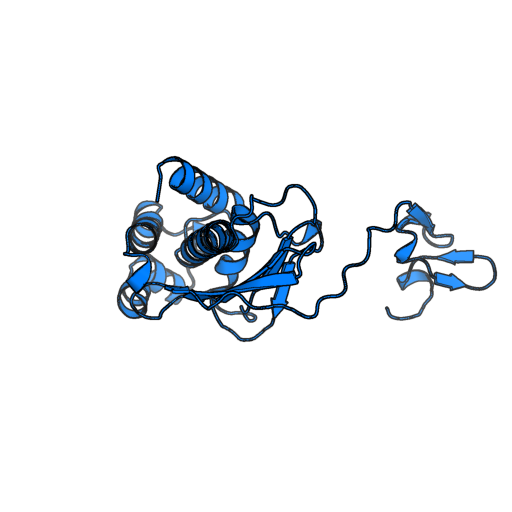.00 95.56 109 GLN A C 1
ATOM 821 O O . GLN A 1 109 ? -8.348 12.847 15.729 1.00 95.56 109 GLN A O 1
ATOM 826 N N . LYS A 1 110 ? -10.475 12.794 16.478 1.00 96.81 110 LYS A N 1
ATOM 827 C CA . LYS A 1 110 ? -10.232 13.654 17.641 1.00 96.81 110 LYS A CA 1
ATOM 828 C C . LYS A 1 110 ? -9.258 13.007 18.628 1.00 96.81 110 LYS A C 1
ATOM 830 O O . LYS A 1 110 ? -8.274 13.629 18.997 1.00 96.81 110 LYS A O 1
ATOM 835 N N . GLN A 1 111 ? -9.491 11.751 19.008 1.00 97.75 111 GLN A N 1
ATOM 836 C CA . GLN A 1 111 ? -8.627 11.029 19.953 1.00 97.75 111 GLN A CA 1
ATOM 837 C C . GLN A 1 111 ? -7.209 10.844 19.402 1.00 97.75 111 GLN A C 1
ATOM 839 O O . GLN A 1 111 ? -6.237 11.006 20.131 1.00 97.75 111 GLN A O 1
ATOM 844 N N . I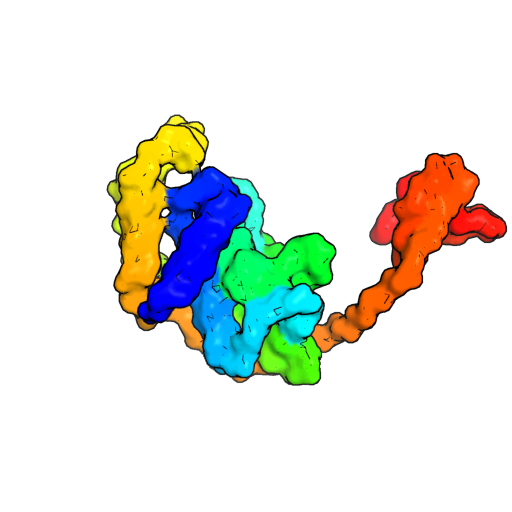LE A 1 112 ? -7.088 10.563 18.100 1.00 97.00 112 ILE A N 1
ATOM 845 C CA . ILE A 1 112 ? -5.797 10.486 17.417 1.00 97.00 112 ILE A CA 1
ATOM 846 C C . ILE A 1 112 ? -5.094 11.844 17.481 1.00 97.00 112 ILE A C 1
ATOM 848 O O . ILE A 1 112 ? -3.949 11.902 17.923 1.00 97.00 112 ILE A O 1
ATOM 852 N N . ALA A 1 113 ? -5.765 12.932 17.089 1.00 96.31 113 ALA A N 1
ATOM 853 C CA . ALA A 1 113 ? -5.197 14.281 17.108 1.00 96.31 113 ALA A CA 1
ATOM 854 C C . ALA A 1 113 ? -4.776 14.732 18.520 1.00 96.31 113 ALA A C 1
ATOM 856 O O . ALA A 1 113 ? -3.722 15.346 18.676 1.00 96.31 113 ALA A O 1
ATOM 857 N N . ASP A 1 114 ? -5.556 14.363 19.539 1.00 97.00 114 ASP A N 1
ATOM 858 C CA . ASP A 1 114 ? -5.316 14.693 20.947 1.00 97.00 114 ASP A CA 1
ATOM 859 C C . ASP A 1 114 ? -4.268 13.776 21.622 1.00 97.00 114 ASP A C 1
ATOM 861 O O . ASP A 1 114 ? -3.942 13.977 22.794 1.00 97.00 114 ASP A O 1
ATOM 865 N N . SER A 1 115 ? -3.713 12.776 20.928 1.00 97.31 115 SER A N 1
ATOM 866 C CA . SER A 1 115 ? -2.697 11.872 21.494 1.00 97.31 115 SER A CA 1
ATOM 867 C C . SER A 1 115 ? -1.345 12.563 21.723 1.00 97.31 115 SER A C 1
ATOM 869 O O . SER A 1 115 ? -0.976 13.517 21.029 1.00 97.31 115 SER A O 1
ATOM 871 N N . ALA A 1 116 ? -0.556 12.059 22.679 1.00 97.19 116 ALA A N 1
ATOM 872 C CA . ALA A 1 116 ? 0.804 12.553 22.917 1.00 97.19 116 ALA A CA 1
ATOM 873 C C . ALA A 1 116 ? 1.693 12.408 21.669 1.00 97.19 116 ALA A C 1
ATOM 875 O O . ALA A 1 116 ? 2.383 13.360 21.292 1.00 97.19 116 ALA A O 1
ATOM 876 N N . PHE A 1 117 ? 1.579 11.270 20.976 1.00 97.00 117 PHE A N 1
ATOM 877 C CA . PHE A 1 117 ? 2.264 11.005 19.715 1.00 97.00 117 PHE A CA 1
ATOM 878 C C . PHE A 1 117 ? 1.969 12.089 18.668 1.00 97.00 117 PHE A C 1
ATOM 880 O O . PHE A 1 117 ? 2.891 12.702 18.131 1.00 97.00 117 PHE A O 1
ATOM 887 N N . MET A 1 118 ? 0.690 12.382 18.397 1.00 96.69 118 MET A N 1
ATOM 888 C CA . MET A 1 118 ? 0.333 13.358 17.361 1.00 96.69 118 MET A CA 1
ATOM 889 C C . MET A 1 118 ? 0.699 14.792 17.749 1.00 96.69 118 MET A C 1
ATOM 891 O O . MET A 1 118 ? 1.154 15.543 16.885 1.00 96.69 118 MET A O 1
ATOM 895 N N . ARG A 1 119 ? 0.603 15.163 19.034 1.00 96.88 119 ARG A N 1
ATOM 896 C CA . ARG A 1 119 ? 1.112 16.459 19.516 1.00 96.88 119 ARG A CA 1
ATOM 897 C C . ARG A 1 119 ? 2.610 16.614 19.250 1.00 96.88 119 ARG A C 1
ATOM 899 O O . ARG A 1 119 ? 3.022 17.640 18.721 1.00 96.88 119 ARG A O 1
ATOM 906 N N . LYS A 1 120 ? 3.420 15.593 19.549 1.00 97.38 120 LYS A N 1
ATOM 907 C CA . LYS A 1 120 ? 4.873 15.606 19.290 1.00 97.38 120 LYS A CA 1
ATOM 908 C C . LYS A 1 120 ? 5.206 15.651 17.802 1.00 97.38 120 LYS A C 1
ATOM 910 O O . LYS A 1 120 ? 6.070 16.427 17.401 1.00 97.38 120 LYS A O 1
ATOM 915 N N . ARG A 1 121 ? 4.471 14.905 16.969 1.00 95.56 121 ARG A N 1
ATOM 916 C CA . ARG A 1 121 ? 4.572 15.013 15.502 1.00 95.56 121 ARG A CA 1
ATOM 917 C C . ARG A 1 121 ? 4.277 16.434 15.020 1.00 95.56 121 ARG A C 1
ATOM 919 O O . ARG A 1 121 ? 4.994 16.936 14.162 1.00 95.56 121 ARG A O 1
ATOM 926 N N . GLY A 1 122 ? 3.272 17.096 15.597 1.00 95.00 122 GLY A N 1
ATOM 927 C CA . GLY A 1 122 ? 2.943 18.497 15.311 1.00 95.00 122 GLY A CA 1
ATOM 928 C C . GLY A 1 122 ? 4.043 19.494 15.697 1.00 95.00 122 GLY A C 1
ATOM 929 O O . GLY A 1 122 ? 4.114 20.570 15.115 1.00 95.00 122 GLY A O 1
ATOM 930 N N . LEU A 1 123 ? 4.931 19.119 16.623 1.00 96.62 123 LEU A N 1
ATOM 931 C CA . LEU A 1 123 ? 6.132 19.878 16.995 1.00 96.62 123 LEU A CA 1
ATOM 932 C C . LEU A 1 123 ? 7.360 19.534 16.128 1.00 96.62 123 LEU A C 1
ATOM 934 O O . LEU A 1 123 ? 8.442 20.053 16.380 1.00 96.62 123 LEU A O 1
ATOM 938 N N . GLY A 1 124 ? 7.212 18.665 15.122 1.00 95.62 124 GLY A N 1
ATOM 939 C CA . GLY A 1 124 ? 8.286 18.279 14.201 1.00 95.62 124 GLY A CA 1
ATOM 940 C C . GLY A 1 124 ? 9.157 17.106 14.661 1.00 95.62 124 GLY A C 1
ATOM 941 O O . GLY A 1 124 ? 10.099 16.757 13.957 1.00 95.62 124 GLY A O 1
ATOM 942 N N . ILE A 1 125 ? 8.841 16.470 15.793 1.00 97.06 125 ILE A N 1
ATOM 943 C CA . ILE A 1 125 ? 9.577 15.296 16.290 1.00 97.06 125 ILE A CA 1
ATOM 944 C C . ILE A 1 125 ? 9.335 14.107 15.350 1.00 97.06 125 ILE A C 1
ATOM 946 O O . ILE A 1 125 ? 8.196 13.870 14.914 1.00 97.06 125 ILE A O 1
ATOM 950 N N . MET A 1 126 ? 10.386 13.356 15.013 1.00 96.00 126 MET A N 1
ATOM 951 C CA . MET A 1 126 ? 10.260 12.195 14.131 1.00 96.00 126 MET A CA 1
ATOM 952 C C . MET A 1 126 ? 9.570 11.031 14.855 1.00 96.00 126 MET A C 1
ATOM 954 O O . MET A 1 126 ? 9.675 10.898 16.074 1.00 96.00 126 MET A O 1
ATOM 958 N N . PRO A 1 127 ? 8.773 10.209 14.148 1.00 95.75 127 PRO A N 1
ATOM 959 C CA . PRO A 1 127 ? 7.920 9.221 14.803 1.00 95.75 127 PRO A CA 1
ATOM 960 C C . PRO A 1 127 ? 8.707 8.130 15.543 1.00 95.75 127 PRO A C 1
ATOM 962 O O . PRO A 1 127 ? 8.206 7.583 16.520 1.00 95.75 127 PRO A O 1
ATOM 965 N N . ASP A 1 128 ? 9.923 7.824 15.100 1.00 94.69 128 ASP A N 1
ATOM 966 C CA . ASP A 1 128 ? 10.856 6.874 15.707 1.00 94.69 128 ASP A CA 1
ATOM 967 C C . ASP A 1 128 ? 11.585 7.426 16.945 1.00 94.69 128 ASP A C 1
ATOM 969 O O . ASP A 1 128 ? 12.098 6.648 17.745 1.00 94.69 128 ASP A O 1
ATOM 973 N N . GLU A 1 129 ? 11.555 8.743 17.162 1.00 97.50 129 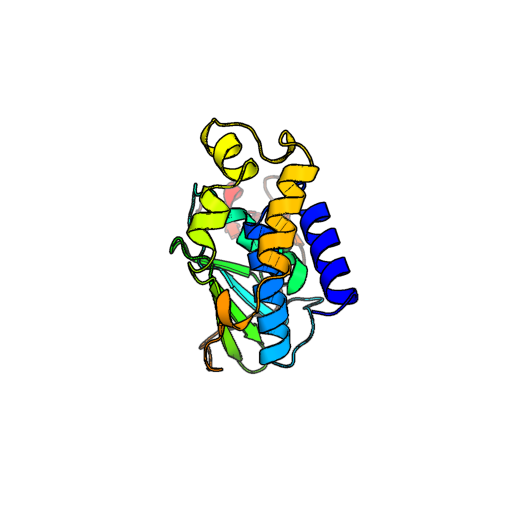GLU A N 1
ATOM 974 C CA . GLU A 1 129 ? 12.090 9.402 18.364 1.00 97.50 129 GLU A CA 1
ATOM 975 C C . GLU A 1 129 ? 11.055 9.495 19.499 1.00 97.50 129 GLU A C 1
ATOM 977 O O . GLU A 1 129 ? 11.389 9.786 20.650 1.00 97.50 129 GLU A O 1
ATOM 982 N N . ILE A 1 130 ? 9.773 9.269 19.196 1.00 97.62 130 ILE A N 1
ATOM 983 C CA . ILE A 1 130 ? 8.694 9.321 20.187 1.00 97.62 130 ILE A CA 1
ATOM 984 C C . ILE A 1 130 ? 8.767 8.065 21.075 1.00 97.62 130 ILE A C 1
ATOM 986 O O . ILE A 1 130 ? 8.919 6.966 20.542 1.00 97.62 130 ILE A O 1
ATOM 990 N N . PRO A 1 131 ? 8.624 8.169 22.414 1.00 98.06 131 PRO A N 1
ATOM 991 C CA . PRO A 1 131 ? 8.669 7.011 23.305 1.00 98.06 131 PRO A CA 1
ATOM 992 C C . PRO A 1 131 ? 7.717 5.894 22.875 1.00 98.06 131 PRO A C 1
ATOM 994 O O . PRO A 1 131 ? 6.559 6.154 22.548 1.00 98.06 131 PRO A O 1
ATOM 997 N N . LEU A 1 132 ? 8.197 4.647 22.918 1.00 97.50 132 LEU A N 1
ATOM 998 C CA . LEU A 1 132 ? 7.449 3.472 22.458 1.00 97.50 132 LEU A CA 1
ATOM 999 C C . LEU A 1 132 ? 6.055 3.368 23.096 1.00 97.50 132 LEU A C 1
ATOM 1001 O O . LEU A 1 132 ? 5.107 3.030 22.397 1.00 97.50 132 LEU A O 1
ATOM 1005 N N . GLU A 1 133 ? 5.930 3.699 24.382 1.00 97.88 133 GLU A N 1
ATOM 1006 C CA . GLU A 1 133 ? 4.660 3.715 25.123 1.00 97.88 133 GLU A CA 1
ATOM 1007 C C . GLU A 1 133 ? 3.588 4.563 24.412 1.00 97.88 133 GLU A C 1
ATOM 1009 O O . GLU A 1 133 ? 2.476 4.104 24.174 1.00 97.88 133 GLU A O 1
ATOM 1014 N N . GLU A 1 134 ? 3.944 5.777 23.981 1.00 97.75 134 GLU A N 1
ATOM 1015 C CA . GLU A 1 134 ? 3.024 6.707 23.311 1.00 97.75 134 GLU A CA 1
ATOM 1016 C C . GLU A 1 134 ? 2.712 6.274 21.878 1.00 97.75 134 GLU A C 1
ATOM 1018 O O . GLU A 1 134 ? 1.623 6.530 21.360 1.00 97.75 134 GLU A O 1
ATOM 1023 N N . GLN A 1 135 ? 3.667 5.610 21.219 1.00 97.81 135 GLN A N 1
ATOM 1024 C CA . GLN A 1 135 ? 3.405 4.990 19.927 1.00 97.81 135 GLN A CA 1
ATOM 1025 C C . GLN A 1 135 ? 2.393 3.840 20.073 1.00 97.81 135 GLN A C 1
ATOM 1027 O O . GLN A 1 135 ? 1.461 3.721 19.274 1.00 97.81 135 GLN A O 1
ATOM 1032 N N . MET A 1 136 ? 2.567 3.002 21.101 1.00 97.88 136 MET A N 1
ATOM 1033 C CA . MET A 1 136 ? 1.726 1.836 21.368 1.00 97.88 136 MET A CA 1
ATOM 1034 C C . MET A 1 136 ? 0.325 2.216 21.845 1.00 97.88 136 MET A C 1
ATOM 1036 O O . MET A 1 136 ? -0.630 1.593 21.397 1.00 97.88 136 MET A O 1
ATOM 1040 N N . GLU A 1 137 ? 0.175 3.276 22.644 1.00 97.31 137 GLU A N 1
ATOM 1041 C CA . GLU A 1 137 ? -1.134 3.827 23.024 1.00 97.31 137 GLU A CA 1
ATOM 1042 C C . GLU A 1 137 ? -1.996 4.093 21.780 1.00 97.31 137 GLU A C 1
ATOM 1044 O O . GLU A 1 137 ? -3.159 3.691 21.695 1.00 97.31 137 GLU A O 1
ATOM 1049 N N . LEU A 1 138 ? -1.397 4.720 20.766 1.00 95.94 138 LEU A N 1
ATOM 1050 C CA . LEU A 1 138 ? -2.089 5.052 19.531 1.00 95.94 138 LEU A CA 1
ATOM 1051 C C . LEU A 1 138 ? -2.326 3.823 18.636 1.00 95.94 138 LEU A C 1
ATOM 1053 O O . LEU A 1 138 ? -3.353 3.741 17.956 1.00 95.94 138 LEU A O 1
ATOM 1057 N N . VAL A 1 139 ? -1.399 2.857 18.646 1.00 97.38 139 VAL A N 1
ATOM 1058 C CA . VAL A 1 139 ? -1.597 1.555 17.993 1.00 97.38 139 VAL A CA 1
ATOM 1059 C C . VAL A 1 139 ? -2.798 0.836 18.585 1.00 97.38 139 VAL A C 1
ATOM 1061 O O . VAL A 1 139 ? -3.679 0.418 17.836 1.00 97.38 139 VAL A O 1
ATOM 1064 N N . ASP A 1 140 ? -2.855 0.712 19.906 1.00 97.81 140 ASP A N 1
ATOM 1065 C CA . ASP A 1 140 ? -3.896 -0.039 20.593 1.00 97.81 140 ASP A CA 1
ATOM 1066 C C . ASP A 1 140 ? -5.253 0.672 20.513 1.00 97.81 140 ASP A C 1
ATOM 1068 O O . ASP A 1 140 ? -6.268 -0.004 20.338 1.00 97.81 140 ASP A O 1
ATOM 1072 N N . LEU A 1 141 ? -5.289 2.013 20.512 1.00 97.88 141 LEU A N 1
ATOM 1073 C CA . LEU A 1 141 ? -6.507 2.785 20.237 1.00 97.88 141 LEU A CA 1
ATOM 1074 C C . LEU A 1 141 ? -7.138 2.379 18.896 1.00 97.88 141 LEU A C 1
ATOM 1076 O O . LEU A 1 141 ? -8.330 2.077 18.829 1.00 97.88 141 LEU A O 1
ATOM 1080 N N . VAL A 1 142 ? -6.346 2.360 17.819 1.00 97.88 142 VAL A N 1
ATOM 1081 C CA . VAL A 1 142 ? -6.857 2.025 16.482 1.00 97.88 142 VAL A CA 1
ATOM 1082 C C . VAL A 1 142 ? -7.039 0.523 16.303 1.00 97.88 142 VAL A C 1
ATOM 1084 O O . VAL A 1 142 ? -7.956 0.120 15.595 1.00 97.88 142 VAL A O 1
ATOM 1087 N N . TRP A 1 143 ? -6.219 -0.327 16.919 1.00 97.88 143 TRP A N 1
ATOM 1088 C CA . TRP A 1 143 ? -6.333 -1.782 16.792 1.00 97.88 143 TRP A CA 1
ATOM 1089 C C . TRP A 1 143 ? -7.583 -2.333 17.479 1.00 97.88 143 TRP A C 1
ATOM 1091 O O . TRP A 1 143 ? -8.302 -3.139 16.888 1.00 97.88 143 TRP A O 1
ATOM 1101 N N . ASN A 1 144 ? -7.866 -1.861 18.695 1.00 97.00 144 ASN A N 1
ATOM 1102 C CA . ASN A 1 144 ? -8.934 -2.399 19.536 1.00 97.00 144 ASN A CA 1
ATOM 1103 C C . ASN A 1 144 ? -10.319 -1.820 19.217 1.00 97.00 144 ASN A C 1
ATOM 1105 O O . ASN A 1 144 ? -11.326 -2.372 19.657 1.00 97.00 144 ASN A O 1
ATOM 1109 N N . ALA A 1 145 ? -10.400 -0.735 18.442 1.00 97.56 145 ALA A N 1
ATOM 1110 C CA . ALA A 1 145 ? -11.681 -0.139 18.082 1.00 97.56 145 ALA A CA 1
ATOM 1111 C C . ALA A 1 145 ? -12.570 -1.101 17.259 1.00 97.56 145 ALA A C 1
ATOM 1113 O O . ALA A 1 145 ? -12.063 -1.794 16.363 1.00 97.56 145 ALA A O 1
ATOM 1114 N N . PRO A 1 146 ? -13.895 -1.132 17.487 1.00 97.12 146 PRO A N 1
ATOM 1115 C CA . PRO A 1 146 ? -14.817 -1.943 16.698 1.00 97.12 146 PRO A CA 1
ATOM 1116 C C . PRO A 1 146 ? -14.692 -1.667 15.197 1.00 97.12 146 PRO A C 1
ATOM 1118 O O . PRO A 1 146 ? -14.583 -0.524 14.756 1.00 97.12 146 PRO A O 1
ATOM 1121 N N . GLU A 1 147 ? -14.712 -2.727 14.386 1.00 96.12 147 GLU A N 1
ATOM 1122 C CA . GLU A 1 147 ? -14.550 -2.611 12.931 1.00 96.12 147 GLU A CA 1
ATOM 1123 C C . GLU A 1 147 ? -15.606 -1.679 12.317 1.00 96.12 147 GLU A C 1
ATOM 1125 O O . GLU A 1 147 ? -15.276 -0.743 11.590 1.00 96.12 147 GLU A O 1
ATOM 1130 N N . SER A 1 148 ? -16.867 -1.853 12.712 1.00 96.12 148 SER A N 1
ATOM 1131 C CA . SER A 1 148 ? -17.994 -1.032 12.265 1.00 96.12 148 SER A CA 1
ATOM 1132 C C . SER A 1 148 ? -17.833 0.462 12.564 1.00 96.12 148 SER A C 1
ATOM 1134 O O . SER A 1 148 ? -18.417 1.289 11.859 1.00 96.12 148 SER A O 1
ATOM 1136 N N . GLU A 1 149 ? -17.048 0.832 13.577 1.00 96.75 149 GLU A N 1
ATOM 1137 C CA . GLU A 1 149 ? -16.835 2.225 13.972 1.00 96.75 149 GLU A CA 1
ATOM 1138 C C . GLU A 1 149 ? -15.732 2.904 13.164 1.00 96.75 149 GLU A C 1
ATOM 1140 O O . GLU A 1 149 ? -15.831 4.100 12.893 1.00 96.75 149 GLU A O 1
ATOM 1145 N N . ILE A 1 150 ? -14.707 2.164 12.738 1.00 97.00 150 ILE A N 1
ATOM 1146 C CA . ILE A 1 150 ? -13.499 2.753 12.141 1.00 97.00 150 ILE A CA 1
ATOM 1147 C C . ILE A 1 150 ? -13.344 2.511 10.644 1.00 97.00 150 ILE A C 1
ATOM 1149 O O . ILE A 1 150 ? -12.461 3.106 10.030 1.00 97.00 150 ILE A O 1
ATOM 1153 N N . MET A 1 151 ? -14.185 1.685 10.022 1.00 97.06 151 MET A N 1
ATOM 1154 C CA . MET A 1 151 ? -14.154 1.510 8.572 1.00 97.06 151 MET A CA 1
ATOM 1155 C C . MET A 1 151 ? -15.540 1.443 7.942 1.00 97.06 151 MET A C 1
ATOM 1157 O O . MET A 1 151 ? -16.528 1.031 8.550 1.00 97.06 151 MET A O 1
ATOM 1161 N N . THR A 1 152 ? -15.602 1.896 6.694 1.00 98.62 152 THR A N 1
ATOM 1162 C CA . THR A 1 152 ? -16.722 1.682 5.779 1.00 98.62 152 THR A CA 1
ATOM 1163 C C . THR A 1 152 ? -16.286 0.625 4.780 1.00 98.62 152 THR A C 1
ATOM 1165 O O . THR A 1 152 ? -15.369 0.872 3.994 1.00 98.62 152 THR A O 1
ATOM 1168 N N . ILE A 1 153 ? -16.935 -0.534 4.828 1.00 98.50 153 ILE A N 1
ATOM 1169 C CA . ILE A 1 153 ? -16.742 -1.632 3.882 1.00 98.50 153 ILE A CA 1
ATOM 1170 C C . ILE A 1 153 ? -17.769 -1.451 2.762 1.00 98.50 153 ILE A C 1
ATOM 1172 O O . ILE A 1 153 ? -18.965 -1.375 3.034 1.00 98.50 153 ILE A O 1
ATOM 1176 N N . GLY A 1 154 ? -17.301 -1.287 1.524 1.00 98.25 154 GLY A N 1
ATOM 1177 C CA . GLY A 1 154 ? -18.173 -1.177 0.356 1.00 98.25 154 GLY A CA 1
ATOM 1178 C C . GLY A 1 154 ? -18.695 -2.532 -0.120 1.00 98.25 154 GLY A C 1
ATOM 1179 O O . GLY A 1 154 ? -18.214 -3.583 0.297 1.00 98.25 154 GLY A O 1
ATOM 1180 N N . GLU A 1 155 ? -19.652 -2.501 -1.042 1.00 98.44 155 GLU A N 1
ATOM 1181 C CA . GLU A 1 155 ? -20.108 -3.702 -1.743 1.00 98.44 155 GLU A CA 1
ATOM 1182 C C . GLU A 1 155 ? -19.026 -4.235 -2.690 1.00 98.44 155 GLU A C 1
ATOM 1184 O O . GLU A 1 155 ? -18.166 -3.489 -3.176 1.00 98.44 155 GLU A O 1
ATOM 1189 N N . ILE A 1 156 ? -19.077 -5.539 -2.968 1.00 98.69 156 ILE A N 1
ATOM 1190 C CA . ILE A 1 156 ? -18.213 -6.152 -3.976 1.00 98.69 156 ILE A CA 1
ATOM 1191 C C . ILE A 1 156 ? -18.706 -5.736 -5.359 1.00 98.69 156 ILE A C 1
ATOM 1193 O O . ILE A 1 156 ? -19.876 -5.907 -5.693 1.00 98.69 156 ILE A O 1
ATOM 1197 N N . PHE A 1 157 ? -17.788 -5.248 -6.184 1.00 98.69 157 PHE A N 1
ATOM 1198 C CA . PHE A 1 157 ? -18.055 -4.836 -7.557 1.00 98.69 157 PHE A CA 1
ATOM 1199 C C . PHE A 1 157 ? -17.003 -5.405 -8.512 1.00 98.69 157 PHE A C 1
ATOM 1201 O O . PHE A 1 157 ? -15.996 -5.978 -8.090 1.00 98.69 157 PHE A O 1
ATOM 1208 N N . THR A 1 158 ? -17.225 -5.245 -9.815 1.00 98.44 158 THR A N 1
ATOM 1209 C CA . THR A 1 158 ? -16.263 -5.644 -10.848 1.00 98.44 158 THR A CA 1
ATOM 1210 C C . THR A 1 158 ? -15.442 -4.439 -11.291 1.00 98.44 158 THR A C 1
ATOM 1212 O O . THR A 1 158 ? -15.991 -3.460 -11.796 1.00 98.44 158 THR A O 1
ATOM 1215 N N . TYR A 1 159 ? -14.123 -4.505 -11.126 1.00 97.88 159 TYR A N 1
ATOM 1216 C CA . TYR A 1 159 ? -13.203 -3.501 -11.657 1.00 97.88 159 TYR A CA 1
ATOM 1217 C C . TYR A 1 159 ? -12.801 -3.862 -13.089 1.00 97.88 159 TYR A C 1
ATOM 1219 O O . TYR A 1 159 ? -12.403 -4.991 -13.361 1.00 97.88 159 TYR A O 1
ATOM 1227 N N . SER A 1 160 ? -12.865 -2.907 -14.015 1.00 95.19 160 SER A N 1
ATOM 1228 C CA . SER A 1 160 ? -12.466 -3.124 -15.413 1.00 95.19 160 SER A CA 1
ATOM 1229 C C . SER A 1 160 ? -10.941 -3.051 -15.571 1.00 95.19 160 SER A C 1
ATOM 1231 O O . SER A 1 160 ? -10.414 -2.093 -16.133 1.00 95.19 160 SER A O 1
ATOM 1233 N N . GLY A 1 161 ? -10.230 -4.033 -15.013 1.00 90.75 161 GLY A N 1
ATOM 1234 C CA . GLY A 1 161 ? -8.774 -4.138 -15.085 1.00 90.75 161 GLY A CA 1
ATOM 1235 C C . GLY A 1 161 ? -8.308 -5.087 -16.185 1.00 90.75 161 GLY A C 1
ATOM 1236 O O . GLY A 1 161 ? -8.818 -6.202 -16.300 1.00 90.75 161 GLY A O 1
ATOM 1237 N N . GLU A 1 162 ? -7.303 -4.656 -16.947 1.00 93.00 162 GLU A N 1
ATOM 1238 C CA . GLU A 1 162 ? -6.534 -5.506 -17.858 1.00 93.00 162 GLU A CA 1
ATOM 1239 C C . GLU A 1 162 ? -5.193 -5.858 -17.212 1.00 93.00 162 GLU A C 1
ATOM 1241 O O . GLU A 1 162 ? -4.438 -4.983 -16.777 1.00 93.00 162 GLU A O 1
ATOM 1246 N N . TRP A 1 163 ? -4.898 -7.155 -17.124 1.00 94.00 163 TRP A N 1
ATOM 1247 C CA . TRP A 1 163 ? -3.731 -7.658 -16.407 1.00 94.00 163 TRP A CA 1
ATOM 1248 C C . TRP A 1 163 ? -2.797 -8.386 -17.361 1.00 94.00 163 TRP A C 1
ATOM 1250 O O . TRP A 1 163 ? -3.112 -9.467 -17.855 1.00 94.00 163 TRP A O 1
ATOM 1260 N N . PHE A 1 164 ? -1.626 -7.803 -17.589 1.00 89.44 164 PHE A N 1
ATOM 1261 C CA . PHE A 1 164 ? -0.607 -8.397 -18.443 1.00 89.44 164 PHE A CA 1
ATOM 1262 C C . PHE A 1 164 ? 0.333 -9.300 -17.633 1.00 89.44 164 PHE A C 1
ATOM 1264 O O . PHE A 1 164 ? 0.633 -8.991 -16.472 1.00 89.44 164 PHE A O 1
ATOM 1271 N N . PRO A 1 165 ? 0.801 -10.415 -18.221 1.00 87.31 165 PRO A N 1
ATOM 1272 C CA . PRO A 1 165 ? 1.806 -11.258 -17.593 1.00 87.31 165 PRO A CA 1
ATOM 1273 C C . PRO A 1 165 ? 3.154 -10.535 -17.503 1.00 87.31 165 PRO A C 1
ATOM 1275 O O . PRO A 1 165 ? 3.443 -9.596 -18.247 1.00 87.31 165 PRO A O 1
ATOM 1278 N N . GLU A 1 166 ? 4.000 -11.007 -16.593 1.00 89.38 166 GLU A N 1
ATOM 1279 C CA . GLU A 1 166 ? 5.378 -10.539 -16.477 1.00 89.38 166 GLU A CA 1
ATOM 1280 C C . GLU A 1 166 ? 6.191 -10.912 -17.727 1.00 89.38 166 GLU A C 1
ATOM 1282 O O . GLU A 1 166 ? 6.128 -12.041 -18.220 1.00 89.38 166 GLU A O 1
ATOM 1287 N N . ILE A 1 167 ? 6.975 -9.959 -18.237 1.00 92.00 167 ILE A N 1
ATOM 1288 C CA . ILE A 1 167 ? 7.900 -10.196 -19.349 1.00 92.00 167 ILE A CA 1
ATOM 1289 C C . ILE A 1 167 ? 9.246 -10.62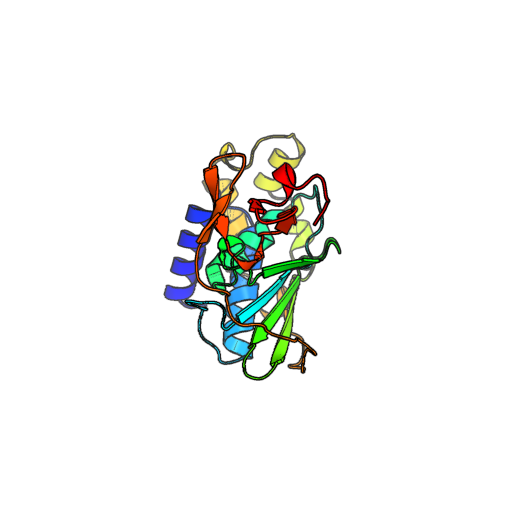7 -18.772 1.00 92.00 167 ILE A C 1
ATOM 1291 O O . ILE A 1 167 ? 9.943 -9.839 -18.135 1.00 92.00 167 ILE A O 1
ATOM 1295 N N . MET A 1 168 ? 9.631 -11.869 -19.052 1.00 94.12 168 MET A N 1
ATOM 1296 C CA . MET A 1 168 ? 10.871 -12.449 -18.547 1.00 94.12 168 MET A CA 1
ATOM 1297 C C . MET A 1 168 ? 12.095 -12.063 -19.383 1.00 94.12 168 MET A C 1
ATOM 1299 O O . MET A 1 168 ? 12.070 -12.039 -20.618 1.00 94.12 168 MET A O 1
ATOM 1303 N N . GLY A 1 169 ? 13.218 -11.892 -18.689 1.00 96.44 169 GLY A N 1
ATOM 1304 C CA . GLY A 1 169 ? 14.546 -11.817 -19.285 1.00 96.44 169 GLY A CA 1
ATOM 1305 C C . GLY A 1 169 ? 15.131 -10.412 -19.352 1.00 96.44 169 GLY A C 1
ATOM 1306 O O . GLY A 1 169 ? 14.435 -9.396 -19.371 1.00 96.44 169 GLY A O 1
ATOM 1307 N N . PHE A 1 170 ? 16.456 -10.392 -19.425 1.00 98.06 170 PHE A N 1
ATOM 1308 C CA . PHE A 1 170 ? 17.265 -9.186 -19.412 1.00 98.06 170 PHE A CA 1
ATOM 1309 C C . PHE A 1 170 ? 18.331 -9.258 -20.505 1.00 98.06 170 PHE A C 1
ATOM 1311 O O . PHE A 1 170 ? 18.770 -10.347 -20.875 1.00 98.06 170 PHE A O 1
ATOM 1318 N N . VAL A 1 171 ? 18.739 -8.100 -21.017 1.00 97.69 171 VAL A N 1
ATOM 1319 C CA . VAL A 1 171 ? 19.849 -7.951 -21.966 1.00 97.69 171 VAL A CA 1
ATOM 1320 C C . VAL A 1 171 ? 20.687 -6.747 -21.522 1.00 97.69 171 VAL A C 1
ATOM 1322 O O . VAL A 1 171 ? 20.105 -5.732 -21.129 1.00 97.69 171 VAL A O 1
ATOM 1325 N N . PRO A 1 172 ? 22.028 -6.825 -21.549 1.00 98.38 172 PRO A N 1
ATOM 1326 C CA . PRO A 1 172 ? 22.873 -5.661 -21.311 1.00 98.38 172 PRO A CA 1
ATOM 1327 C C . PRO A 1 172 ? 22.601 -4.558 -22.341 1.00 98.38 172 PRO A C 1
ATOM 1329 O O . PRO A 1 172 ? 22.530 -4.828 -23.540 1.00 98.38 172 PRO A O 1
ATOM 1332 N N . CYS A 1 173 ? 22.469 -3.312 -21.890 1.00 98.44 173 CYS A N 1
ATOM 1333 C CA . CYS A 1 173 ? 22.397 -2.156 -22.778 1.00 98.44 173 CYS A CA 1
ATOM 1334 C C . CYS A 1 173 ? 23.672 -2.067 -23.631 1.00 98.44 173 CYS A C 1
ATOM 1336 O O . CYS A 1 173 ? 24.776 -2.051 -23.093 1.00 98.44 173 CYS A O 1
ATOM 1338 N N . ALA A 1 174 ? 23.536 -1.931 -24.952 1.00 98.44 174 ALA A N 1
ATOM 1339 C CA . ALA A 1 174 ? 24.678 -1.877 -25.869 1.00 98.44 174 ALA A CA 1
ATOM 1340 C C . ALA A 1 174 ? 25.547 -0.602 -25.758 1.00 98.44 174 ALA A C 1
ATOM 1342 O O . ALA A 1 174 ? 26.552 -0.497 -26.459 1.00 98.44 174 ALA A O 1
ATOM 1343 N N . ILE A 1 175 ? 25.154 0.378 -24.931 1.00 98.06 175 ILE A N 1
ATOM 1344 C CA . ILE A 1 175 ? 25.914 1.616 -24.687 1.00 98.06 175 ILE A CA 1
ATOM 1345 C C . ILE A 1 175 ? 26.553 1.602 -23.293 1.00 98.06 175 ILE A C 1
ATOM 1347 O O . ILE A 1 175 ? 27.771 1.694 -23.196 1.00 98.06 175 ILE A O 1
ATOM 1351 N N . CYS A 1 176 ? 25.763 1.480 -22.220 1.00 98.19 176 CYS A N 1
ATOM 1352 C CA . CYS A 1 176 ? 26.288 1.536 -20.847 1.00 98.19 176 CYS A CA 1
ATOM 1353 C C . CYS A 1 176 ? 26.647 0.168 -20.244 1.00 98.19 176 CYS A C 1
ATOM 1355 O O . CYS A 1 176 ? 27.309 0.119 -19.213 1.00 98.19 176 CYS A O 1
ATOM 1357 N N . GLY A 1 177 ? 26.211 -0.944 -20.844 1.00 98.12 177 GLY A N 1
ATOM 1358 C CA . GLY A 1 177 ? 26.452 -2.299 -20.334 1.00 98.12 177 GLY A CA 1
ATOM 1359 C C . GLY A 1 177 ? 25.535 -2.746 -19.186 1.00 98.12 177 GLY A C 1
ATOM 1360 O O . GLY A 1 177 ? 25.592 -3.909 -18.792 1.00 98.12 177 GLY A O 1
ATOM 1361 N N . GLU A 1 178 ? 24.664 -1.878 -18.664 1.00 98.44 178 GLU A N 1
ATOM 1362 C CA . GLU A 1 178 ? 23.761 -2.221 -17.557 1.00 98.44 178 GLU A CA 1
ATOM 1363 C C . GLU A 1 178 ? 22.699 -3.248 -17.967 1.00 98.44 178 GLU A C 1
ATOM 1365 O O . GLU A 1 178 ? 22.111 -3.186 -19.054 1.00 98.44 178 GLU A O 1
ATOM 1370 N N . LEU A 1 179 ? 22.415 -4.190 -17.064 1.00 98.12 179 LEU A N 1
ATOM 1371 C CA . LEU A 1 179 ? 21.420 -5.230 -17.282 1.00 98.12 179 LEU A CA 1
ATOM 1372 C C . LEU A 1 179 ? 20.012 -4.616 -17.328 1.00 98.12 179 LEU A C 1
ATOM 1374 O O . LEU A 1 179 ? 19.516 -4.101 -16.331 1.00 98.12 179 LEU A O 1
ATOM 1378 N N . THR A 1 180 ? 19.356 -4.691 -18.486 1.00 97.88 180 THR A N 1
ATOM 1379 C CA . THR A 1 180 ? 18.062 -4.039 -18.722 1.00 97.88 180 THR A CA 1
ATOM 1380 C C . THR A 1 180 ? 16.983 -5.076 -19.007 1.00 97.88 180 THR A C 1
ATOM 1382 O O . THR A 1 180 ? 17.170 -5.970 -19.835 1.00 97.88 180 THR A O 1
ATOM 1385 N N . ALA A 1 181 ? 15.837 -4.971 -18.329 1.00 96.62 181 ALA A N 1
ATOM 1386 C CA . ALA A 1 181 ? 14.693 -5.844 -18.585 1.00 96.62 181 ALA A CA 1
ATOM 1387 C C . ALA A 1 181 ? 14.222 -5.686 -20.036 1.00 96.62 181 ALA A C 1
ATOM 1389 O O . ALA A 1 181 ? 14.116 -4.564 -20.534 1.00 96.62 181 ALA A O 1
ATOM 1390 N N . LYS A 1 182 ? 13.885 -6.793 -20.710 1.00 96.25 182 LYS A N 1
ATOM 1391 C CA . LYS A 1 182 ? 13.495 -6.764 -22.133 1.00 96.25 182 LYS A CA 1
ATOM 1392 C C . LYS A 1 182 ? 12.355 -5.786 -22.429 1.00 96.25 182 LYS A C 1
ATOM 1394 O O . LYS A 1 182 ? 12.403 -5.091 -23.436 1.00 96.25 182 LYS A O 1
ATOM 1399 N N . ALA A 1 183 ? 11.383 -5.674 -21.522 1.00 94.12 183 ALA A N 1
ATOM 1400 C CA . ALA A 1 183 ? 10.250 -4.750 -21.638 1.00 94.12 183 ALA A CA 1
ATOM 1401 C C . ALA A 1 183 ? 10.640 -3.254 -21.653 1.00 94.12 183 ALA A C 1
ATOM 1403 O O . ALA A 1 183 ? 9.830 -2.408 -22.022 1.00 94.12 183 ALA A O 1
ATOM 1404 N N . TYR A 1 184 ? 11.866 -2.924 -21.242 1.00 94.81 184 TYR A N 1
ATOM 1405 C CA . TYR A 1 184 ? 12.376 -1.558 -21.121 1.00 94.81 184 TYR A CA 1
ATOM 1406 C C . TYR A 1 184 ? 13.462 -1.225 -22.152 1.00 94.81 184 TYR A C 1
ATOM 1408 O O . TYR A 1 184 ? 13.979 -0.111 -22.151 1.00 94.81 184 TYR A O 1
ATOM 1416 N N . LEU A 1 185 ? 13.813 -2.154 -23.043 1.00 96.19 185 LEU A N 1
ATOM 1417 C CA . LEU A 1 185 ? 14.759 -1.865 -24.117 1.00 96.19 185 LEU A CA 1
ATOM 1418 C C . LEU A 1 185 ? 14.126 -0.955 -25.181 1.00 96.19 185 LEU A C 1
ATOM 1420 O O . LEU A 1 185 ? 12.910 -0.933 -25.393 1.00 96.19 185 LEU A O 1
ATOM 1424 N N . ARG A 1 186 ? 14.983 -0.197 -25.858 1.00 96.06 186 ARG A N 1
ATOM 1425 C CA . ARG A 1 186 ? 14.692 0.590 -27.058 1.00 96.06 186 ARG A CA 1
ATOM 1426 C C . ARG A 1 186 ? 15.648 0.165 -28.166 1.00 96.06 186 ARG A C 1
ATOM 1428 O O . ARG A 1 186 ? 16.747 -0.319 -27.887 1.00 96.06 186 ARG A O 1
ATOM 1435 N N . VAL A 1 187 ? 15.221 0.340 -29.412 1.00 96.12 187 VAL A N 1
ATOM 1436 C CA . VAL A 1 187 ? 16.035 0.047 -30.596 1.00 96.12 187 VAL A CA 1
ATOM 1437 C C . VAL A 1 187 ? 16.612 1.357 -31.119 1.00 96.12 187 VAL A C 1
ATOM 1439 O O . VAL A 1 187 ? 15.860 2.262 -31.472 1.00 96.12 187 VAL A O 1
ATOM 1442 N N . LEU A 1 188 ? 17.941 1.453 -31.156 1.00 95.31 188 LEU A N 1
ATOM 1443 C CA . LEU A 1 188 ? 18.676 2.581 -31.725 1.00 95.31 188 LEU A CA 1
ATOM 1444 C C . LEU A 1 188 ? 19.584 2.051 -32.841 1.00 95.31 188 LEU A C 1
ATOM 1446 O O . LEU A 1 188 ? 20.666 1.527 -32.577 1.00 95.31 188 LEU A O 1
ATOM 1450 N N . GLY A 1 189 ? 19.112 2.140 -34.087 1.00 93.19 189 GLY A N 1
ATOM 1451 C CA . GLY A 1 189 ? 19.741 1.451 -35.217 1.00 93.19 189 GLY A CA 1
ATOM 1452 C C . GLY A 1 189 ? 19.594 -0.067 -35.083 1.00 93.19 189 GLY A C 1
ATOM 1453 O O . GLY A 1 189 ? 18.481 -0.577 -35.025 1.00 93.19 189 GLY A O 1
ATOM 1454 N N . ASP A 1 190 ? 20.715 -0.781 -35.008 1.00 94.94 190 ASP A N 1
ATOM 1455 C CA . ASP A 1 190 ? 20.799 -2.229 -34.774 1.00 94.94 190 ASP A CA 1
ATOM 1456 C C . ASP A 1 190 ? 21.015 -2.597 -33.291 1.00 94.94 190 ASP A C 1
ATOM 1458 O O . ASP A 1 190 ? 21.040 -3.776 -32.924 1.00 94.94 190 ASP A O 1
ATOM 1462 N N . LYS A 1 191 ? 21.156 -1.596 -32.414 1.00 96.25 191 LYS A N 1
ATOM 1463 C CA . LYS A 1 191 ? 21.461 -1.786 -30.994 1.00 96.25 191 LYS A CA 1
ATOM 1464 C C . LYS A 1 191 ? 20.205 -1.812 -30.135 1.00 96.25 191 LYS A C 1
ATOM 1466 O O . LYS A 1 191 ? 19.306 -0.988 -30.290 1.00 96.25 191 LYS A O 1
ATOM 1471 N N . HIS A 1 192 ? 20.210 -2.699 -29.143 1.00 97.69 192 HIS A N 1
ATOM 1472 C CA . HIS A 1 192 ? 19.265 -2.670 -28.030 1.00 97.69 192 HIS A CA 1
ATOM 1473 C C . HIS A 1 192 ? 19.884 -1.898 -26.863 1.00 97.69 192 HIS A C 1
ATOM 1475 O O . HIS A 1 192 ? 20.951 -2.257 -26.361 1.00 97.69 192 HIS A O 1
ATOM 1481 N N . VAL A 1 193 ? 19.226 -0.824 -26.438 1.00 98.06 193 VAL A N 1
ATOM 1482 C CA . VAL A 1 193 ? 19.730 0.098 -25.411 1.00 98.06 193 VAL A CA 1
ATOM 1483 C C . VAL A 1 193 ? 18.665 0.361 -24.348 1.00 98.06 193 VAL A C 1
ATOM 1485 O O . VAL A 1 193 ? 17.473 0.191 -24.602 1.00 98.06 193 VAL A O 1
ATOM 1488 N N . CYS A 1 194 ? 19.073 0.758 -23.143 1.00 97.88 194 CYS A N 1
ATOM 1489 C CA . 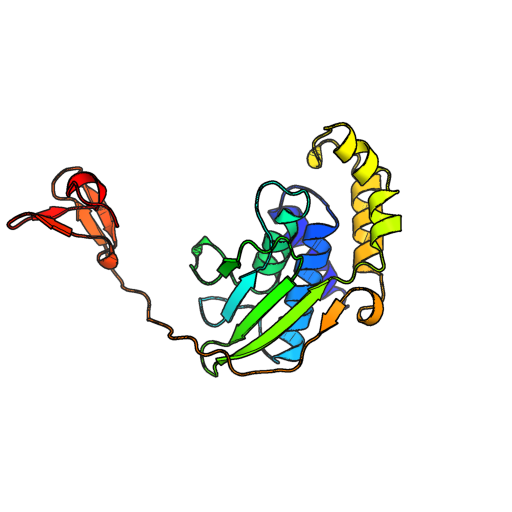CYS A 1 194 ? 18.138 1.208 -22.111 1.00 97.88 194 CYS A CA 1
ATOM 1490 C C . CYS A 1 194 ? 17.515 2.568 -22.479 1.00 97.88 194 CYS A C 1
ATOM 1492 O O . CYS A 1 194 ? 18.048 3.296 -23.320 1.00 97.88 194 CYS A O 1
ATOM 1494 N N . ILE A 1 195 ? 16.396 2.923 -21.833 1.00 96.81 195 ILE A N 1
ATOM 1495 C CA . ILE A 1 195 ? 15.668 4.181 -22.092 1.00 96.81 195 ILE A CA 1
ATOM 1496 C C . ILE A 1 195 ? 16.596 5.412 -21.987 1.00 96.81 195 ILE A C 1
ATOM 1498 O O . ILE A 1 195 ? 16.665 6.148 -22.971 1.00 96.81 195 ILE A O 1
ATOM 1502 N N . PRO A 1 196 ? 17.400 5.608 -20.917 1.00 96.50 196 PRO A N 1
ATOM 1503 C CA . PRO A 1 196 ? 18.302 6.763 -20.834 1.00 96.50 196 PRO A CA 1
ATOM 1504 C C . PRO A 1 196 ? 19.324 6.843 -21.978 1.00 96.50 196 PRO A C 1
ATOM 1506 O O . PRO A 1 196 ? 19.518 7.908 -22.556 1.00 96.50 196 PRO A O 1
ATOM 1509 N N . CYS A 1 197 ? 19.946 5.719 -22.361 1.00 97.25 197 CYS A N 1
ATOM 1510 C CA . CYS A 1 197 ? 20.916 5.684 -23.463 1.00 97.25 197 CYS A CA 1
ATOM 1511 C C . CYS A 1 197 ? 20.277 5.843 -24.849 1.00 97.25 197 CYS A C 1
ATOM 1513 O O . CYS A 1 197 ? 20.987 6.122 -25.812 1.00 97.25 197 CYS A O 1
ATOM 1515 N N . SER A 1 198 ? 18.962 5.647 -24.967 1.00 96.00 198 SER A N 1
ATOM 1516 C CA . SER A 1 198 ? 18.243 5.856 -26.224 1.00 96.00 198 SER A CA 1
ATOM 1517 C C . SER A 1 198 ? 18.042 7.336 -26.563 1.00 96.00 198 SER A C 1
ATOM 1519 O O . SER A 1 198 ? 17.856 7.657 -27.731 1.00 96.00 198 SER A O 1
ATOM 1521 N N . GLY A 1 199 ? 18.081 8.224 -25.561 1.00 94.12 199 GLY A N 1
ATOM 1522 C CA . GLY A 1 199 ? 17.774 9.649 -25.723 1.00 94.12 199 GLY A CA 1
ATOM 1523 C C . GLY A 1 199 ? 16.277 9.984 -25.787 1.00 94.12 199 GLY A C 1
ATOM 1524 O O . GLY A 1 199 ? 15.937 11.131 -26.058 1.00 94.12 199 GLY A O 1
ATOM 1525 N N . TYR A 1 200 ? 15.390 9.017 -25.530 1.00 89.31 200 TYR A N 1
ATOM 1526 C CA . TYR A 1 200 ? 13.935 9.200 -25.515 1.00 89.31 200 TYR A CA 1
ATOM 1527 C C . TYR A 1 200 ? 13.346 8.944 -24.125 1.00 89.31 200 TYR A C 1
ATOM 1529 O O . TYR A 1 200 ? 13.848 8.106 -23.374 1.00 89.31 200 TYR A O 1
ATOM 1537 N N . GLU A 1 201 ? 12.258 9.641 -23.798 1.00 87.81 201 GLU A N 1
ATOM 1538 C CA . GLU A 1 201 ? 11.480 9.396 -22.579 1.00 87.81 201 GLU A CA 1
ATOM 1539 C C . GLU A 1 201 ? 10.629 8.115 -22.684 1.00 87.81 201 GLU A C 1
ATOM 1541 O O . GLU A 1 201 ? 10.519 7.497 -23.750 1.00 87.81 201 GLU A O 1
ATOM 1546 N N . ARG A 1 202 ? 10.092 7.667 -21.541 1.00 79.38 202 ARG A N 1
ATOM 1547 C CA . ARG A 1 202 ? 9.341 6.410 -21.423 1.00 79.38 202 ARG A CA 1
ATOM 1548 C C . ARG A 1 202 ? 7.942 6.503 -22.012 1.00 79.38 202 ARG A C 1
ATOM 1550 O O . ARG A 1 202 ? 7.217 7.450 -21.651 1.00 79.38 202 ARG A O 1
#